Protein AF-A0A969LLG9-F1 (afdb_monomer)

Nearest PDB structures (foldseek):
  8dvn-assembly1_A  TM=6.982E-01  e=2.028E-03  Homo sapiens
  7mqa-assembly1_LT  TM=6.393E-01  e=1.019E-02  Homo sapiens
  7z8b-assembly1_F  TM=6.063E-01  e=2.350E-02  Homo sapiens
  1fwx-assembly2_D  TM=6.656E-01  e=8.940E-02  Paracoccus denitrificans
  8bbf-assembly1_B  TM=4.967E-01  e=1.779E-02  Homo sapiens

Sequence (249 aa):
MHDLALIGGELHTNAVGHNAIARLHDDGRCERVWHPRCIEQDGRPEFGLNYLQLNSIAAGADLAHSYFSASTDQLSARRPGHRNFLVDGRGVIFSGETREVVARGLTRPHSARWHAGKIWVDNSGYGELAVMTDGRCEAIARLPGWTRGLCFVGDLAFVGTSRVIPRFRQYAPGLEVSRSECGLHAVEVCSGKVLASLIWPNGNQIFALDWLSPELTTGFPFTVGRARARAQEKQFFYAFTTPLTENLI

Structure (mmCIF, N/CA/C/O backbone):
data_AF-A0A969LLG9-F1
#
_entry.id   AF-A0A969LLG9-F1
#
loop_
_atom_site.group_PDB
_atom_site.id
_atom_site.type_symbol
_atom_site.label_atom_id
_atom_site.label_alt_id
_atom_site.label_comp_id
_atom_site.label_asym_id
_atom_site.label_entity_id
_atom_site.label_seq_id
_atom_site.pdbx_PDB_ins_code
_atom_site.Cartn_x
_atom_site.Cartn_y
_atom_site.Cartn_z
_atom_site.occupancy
_atom_site.B_iso_or_equiv
_atom_site.auth_seq_id
_atom_site.auth_comp_id
_atom_site.auth_asym_id
_atom_site.auth_atom_id
_atom_site.pdbx_PDB_model_num
ATOM 1 N N . MET A 1 1 ? -2.811 13.569 2.027 1.00 81.62 1 MET A N 1
ATOM 2 C CA . MET A 1 1 ? -3.282 12.471 1.163 1.00 81.62 1 MET A CA 1
ATOM 3 C C . MET A 1 1 ? -2.085 11.633 0.767 1.00 81.62 1 MET A C 1
ATOM 5 O O . MET A 1 1 ? -0.979 12.161 0.718 1.00 81.62 1 MET A O 1
ATOM 9 N N . HIS A 1 2 ? -2.288 10.344 0.573 1.00 85.44 2 HIS A N 1
ATOM 10 C CA . HIS A 1 2 ? -1.247 9.343 0.364 1.00 85.44 2 HIS A CA 1
ATOM 11 C C . HIS A 1 2 ? -1.674 8.254 -0.638 1.00 85.44 2 HIS A C 1
ATOM 13 O O . HIS A 1 2 ? -0.811 7.684 -1.295 1.00 85.44 2 HIS A O 1
ATOM 19 N N . ASP A 1 3 ? -2.979 8.001 -0.779 1.00 94.00 3 ASP A N 1
ATOM 20 C CA . ASP A 1 3 ? -3.581 7.113 -1.780 1.00 94.00 3 ASP A CA 1
ATOM 21 C C . ASP A 1 3 ? -4.978 7.630 -2.170 1.00 94.00 3 ASP A C 1
ATOM 23 O O . ASP A 1 3 ? -5.606 8.390 -1.413 1.00 94.00 3 ASP A O 1
ATOM 27 N N . LEU A 1 4 ? -5.438 7.216 -3.347 1.00 94.81 4 LEU A N 1
ATOM 28 C CA . LEU A 1 4 ? -6.761 7.499 -3.900 1.00 94.81 4 LEU A CA 1
ATOM 29 C C . LEU A 1 4 ? -7.361 6.196 -4.418 1.00 94.81 4 LEU A C 1
ATOM 31 O O . LEU A 1 4 ? -6.649 5.374 -4.984 1.00 94.81 4 LEU A O 1
ATOM 35 N N . ALA A 1 5 ? -8.664 6.015 -4.235 1.00 95.56 5 ALA A N 1
ATOM 36 C CA . ALA A 1 5 ? -9.372 4.869 -4.786 1.00 95.56 5 ALA A CA 1
ATOM 37 C C . ALA A 1 5 ? -10.843 5.202 -5.037 1.00 95.56 5 ALA A C 1
ATOM 39 O O . ALA A 1 5 ? -11.423 6.044 -4.348 1.00 95.56 5 ALA A O 1
ATOM 40 N N . LEU A 1 6 ? -11.447 4.510 -5.999 1.00 95.44 6 LEU A N 1
ATOM 41 C CA . LEU A 1 6 ? -12.895 4.499 -6.170 1.00 95.44 6 LEU A CA 1
ATOM 42 C C . LEU A 1 6 ? -13.489 3.419 -5.262 1.00 95.44 6 LEU A C 1
ATOM 44 O O . LEU A 1 6 ? -13.106 2.257 -5.360 1.00 95.44 6 LEU A O 1
ATOM 48 N N . ILE A 1 7 ? -14.423 3.803 -4.395 1.00 97.31 7 ILE A N 1
ATOM 49 C CA . ILE A 1 7 ? -15.195 2.890 -3.539 1.00 97.31 7 ILE A CA 1
ATOM 50 C C . ILE A 1 7 ? -16.665 3.146 -3.851 1.00 97.31 7 ILE A C 1
ATOM 52 O O . ILE A 1 7 ? -17.119 4.283 -3.730 1.00 97.31 7 ILE A O 1
ATOM 56 N N . GLY A 1 8 ? -17.398 2.127 -4.305 1.00 94.19 8 GLY A N 1
ATOM 57 C CA . GLY A 1 8 ? -18.796 2.297 -4.725 1.00 94.19 8 GLY A CA 1
ATOM 58 C C . GLY A 1 8 ? -18.994 3.316 -5.857 1.00 94.19 8 GLY A C 1
ATOM 59 O O . GLY A 1 8 ? -20.051 3.928 -5.950 1.00 94.19 8 GLY A O 1
ATOM 60 N N . GLY A 1 9 ? -17.971 3.542 -6.691 1.00 93.25 9 GLY A N 1
ATOM 61 C CA . GLY A 1 9 ? -17.994 4.541 -7.768 1.00 93.25 9 GLY A CA 1
ATOM 62 C C . GLY A 1 9 ? -17.671 5.977 -7.335 1.00 93.25 9 GLY A C 1
ATOM 63 O O . GLY A 1 9 ? -17.579 6.851 -8.189 1.00 93.25 9 GLY A O 1
ATOM 64 N N . GLU A 1 10 ? -17.441 6.229 -6.045 1.00 96.06 10 GLU A N 1
ATOM 65 C CA . GLU A 1 10 ? -17.095 7.555 -5.525 1.00 96.06 10 GLU A CA 1
ATOM 66 C C . GLU A 1 10 ? -15.603 7.651 -5.185 1.00 96.06 10 GLU A C 1
ATOM 68 O O . GLU A 1 10 ? -14.992 6.697 -4.685 1.00 96.06 10 GLU A O 1
ATOM 73 N N . LEU A 1 11 ? -15.005 8.821 -5.422 1.00 97.19 11 LEU A N 1
ATOM 74 C CA . LEU A 1 11 ? -13.590 9.062 -5.156 1.00 97.19 11 LEU A CA 1
ATOM 75 C C . LEU A 1 11 ? -13.330 9.229 -3.657 1.00 97.19 11 LEU A C 1
ATOM 77 O O . LEU A 1 11 ? -13.888 10.105 -2.996 1.00 97.19 11 LEU A O 1
ATOM 81 N N . HIS A 1 12 ? -12.423 8.414 -3.133 1.00 97.88 12 HIS A N 1
ATOM 82 C CA . HIS A 1 12 ? -12.008 8.435 -1.739 1.00 97.88 12 HIS A CA 1
ATOM 83 C C . HIS A 1 12 ? -10.498 8.626 -1.612 1.00 97.88 12 HIS A C 1
ATOM 85 O O . HIS A 1 12 ? -9.711 8.211 -2.463 1.00 97.88 12 HIS A O 1
ATOM 91 N N . THR A 1 13 ? -10.083 9.241 -0.507 1.00 96.75 13 THR A N 1
ATOM 92 C CA . THR A 1 13 ? -8.682 9.466 -0.156 1.00 96.75 13 THR A CA 1
ATOM 93 C C . THR A 1 13 ? -8.418 9.151 1.308 1.00 96.75 13 THR A C 1
ATOM 95 O O . THR A 1 13 ? -9.289 9.301 2.163 1.00 96.75 13 THR A O 1
ATOM 98 N N . ASN A 1 14 ? -7.179 8.801 1.637 1.00 95.06 14 ASN A N 1
ATOM 99 C CA . ASN A 1 14 ? -6.725 8.828 3.023 1.00 95.06 14 ASN A CA 1
ATOM 100 C C . ASN A 1 14 ? -6.382 10.270 3.452 1.00 95.06 14 ASN A C 1
ATOM 102 O O . ASN A 1 14 ? -5.343 10.861 3.123 1.00 95.06 14 ASN A O 1
ATOM 106 N N . ALA A 1 15 ? -7.249 10.853 4.273 1.00 94.12 15 ALA A N 1
ATOM 107 C CA . ALA A 1 15 ? -6.993 12.110 4.960 1.00 94.12 15 ALA A CA 1
ATOM 108 C C . ALA A 1 15 ? -6.036 11.858 6.138 1.00 94.12 15 ALA A C 1
ATOM 110 O O . ALA A 1 15 ? -6.429 11.846 7.300 1.00 94.12 15 ALA A O 1
ATOM 111 N N . VAL A 1 16 ? -4.756 11.633 5.820 1.00 90.31 16 VAL A N 1
ATOM 112 C CA . VAL A 1 16 ? -3.701 11.185 6.751 1.00 90.31 16 VAL A CA 1
ATOM 113 C C . VAL A 1 16 ? -3.660 11.989 8.055 1.00 90.31 16 VAL A C 1
ATOM 115 O O . VAL A 1 16 ? -3.660 11.410 9.134 1.00 90.31 16 VAL A O 1
ATOM 118 N N . GLY A 1 17 ? -3.658 13.323 7.962 1.00 91.50 17 GLY A N 1
ATOM 119 C CA . GLY A 1 17 ? -3.618 14.209 9.130 1.00 91.50 17 GLY A CA 1
ATOM 120 C C . GLY A 1 17 ? -4.877 14.170 9.995 1.00 91.50 17 GLY A C 1
ATOM 121 O O . GLY A 1 17 ? -4.831 14.632 11.125 1.00 91.50 17 GLY A O 1
ATOM 122 N N . HIS A 1 18 ? -5.967 13.609 9.471 1.00 94.25 18 HIS A N 1
ATOM 123 C CA . HIS A 1 18 ? -7.250 13.453 10.148 1.00 94.25 18 HIS A CA 1
ATOM 124 C C . HIS A 1 18 ? -7.530 11.994 10.528 1.00 94.25 18 HIS A C 1
ATOM 126 O O . HIS A 1 18 ? -8.650 11.696 10.909 1.00 94.25 18 HIS A O 1
ATOM 132 N N . ASN A 1 19 ? -6.575 11.067 10.371 1.00 97.00 19 ASN A N 1
ATOM 133 C CA . ASN A 1 19 ? -6.760 9.637 10.666 1.00 97.00 19 ASN A CA 1
ATOM 134 C C . ASN A 1 19 ? -8.050 9.033 10.068 1.00 97.00 19 ASN A C 1
ATOM 136 O O . ASN A 1 19 ? -8.670 8.167 10.677 1.00 97.00 19 ASN A O 1
ATOM 140 N N . ALA A 1 20 ? -8.470 9.505 8.894 1.00 97.88 20 ALA A N 1
ATOM 141 C CA . ALA A 1 20 ? -9.766 9.175 8.316 1.00 97.88 20 ALA A CA 1
ATOM 142 C C . ALA A 1 20 ? -9.659 8.894 6.816 1.00 97.88 20 ALA A C 1
ATOM 144 O O . ALA A 1 20 ? -8.740 9.370 6.141 1.00 97.88 20 ALA A O 1
ATOM 145 N N . ILE A 1 21 ? -10.636 8.165 6.290 1.00 98.44 21 ILE A N 1
ATOM 146 C CA . ILE A 1 21 ? -10.932 8.163 4.861 1.00 98.44 21 ILE A CA 1
ATOM 147 C C . ILE A 1 21 ? -11.923 9.284 4.605 1.00 98.44 21 ILE A C 1
ATOM 149 O O . ILE A 1 21 ? -12.906 9.452 5.335 1.00 98.44 21 ILE A O 1
ATOM 153 N N . ALA A 1 22 ? -11.632 10.069 3.579 1.00 97.69 22 ALA A N 1
ATOM 154 C CA . ALA A 1 22 ? -12.487 11.148 3.148 1.00 97.69 22 ALA A CA 1
ATOM 155 C C . ALA A 1 22 ? -12.984 10.906 1.727 1.00 97.69 22 ALA A C 1
ATOM 157 O O . ALA A 1 22 ? -12.222 10.465 0.867 1.00 97.69 22 ALA A O 1
ATOM 158 N N . ARG A 1 23 ? -14.257 11.206 1.498 1.00 97.94 23 ARG A N 1
ATOM 159 C CA . ARG A 1 23 ? -14.866 11.264 0.176 1.00 97.94 23 ARG A CA 1
ATOM 160 C C . ARG A 1 23 ? -14.587 12.628 -0.437 1.00 97.94 23 ARG A C 1
ATOM 162 O O . ARG A 1 23 ? -14.707 13.644 0.248 1.00 97.94 23 ARG A O 1
ATOM 169 N N . LEU A 1 24 ? -14.206 12.636 -1.706 1.00 96.81 24 LEU A N 1
ATOM 170 C CA . LEU A 1 24 ? -14.002 13.840 -2.501 1.00 96.81 24 LEU A CA 1
ATOM 171 C C . LEU A 1 24 ? -15.178 13.984 -3.466 1.00 96.81 24 LEU A C 1
ATOM 173 O O . LEU A 1 24 ? -15.475 13.057 -4.214 1.00 96.81 24 LEU A O 1
ATOM 177 N N . HIS A 1 25 ? -15.840 15.135 -3.431 1.00 95.12 25 HIS A N 1
ATOM 178 C CA . HIS A 1 25 ? -16.942 15.462 -4.333 1.00 95.12 25 HIS A CA 1
ATOM 179 C C . HIS A 1 25 ? -16.444 16.302 -5.512 1.00 95.12 25 HIS A C 1
ATOM 181 O O . HIS A 1 25 ? -15.477 17.057 -5.382 1.00 95.12 25 HIS A O 1
ATOM 187 N N . ASP A 1 26 ? -17.159 16.242 -6.633 1.00 91.75 26 ASP A N 1
ATOM 188 C CA . ASP A 1 26 ? -16.821 16.988 -7.854 1.00 91.75 26 ASP A CA 1
ATOM 189 C C . ASP A 1 26 ? -16.890 18.515 -7.675 1.00 91.75 26 ASP A C 1
ATOM 191 O O . ASP A 1 26 ? -16.258 19.266 -8.413 1.00 91.75 26 ASP A O 1
ATOM 195 N N . ASP A 1 27 ? -17.617 18.987 -6.658 1.00 93.88 27 ASP A N 1
ATOM 196 C CA . ASP A 1 27 ? -17.693 20.400 -6.273 1.00 93.88 27 ASP A CA 1
ATOM 197 C C . ASP A 1 27 ? -16.577 20.841 -5.308 1.00 93.88 27 ASP A C 1
ATOM 199 O O . ASP A 1 27 ? -16.609 21.946 -4.763 1.00 93.88 27 ASP A O 1
ATOM 203 N N . GLY A 1 28 ? -15.579 19.982 -5.087 1.00 89.38 28 GLY A N 1
ATOM 204 C CA . GLY A 1 28 ? -14.423 20.254 -4.238 1.00 89.38 28 GLY A CA 1
ATOM 205 C C . GLY A 1 28 ? -14.677 20.066 -2.742 1.00 89.38 28 GLY A C 1
ATOM 206 O O . GLY A 1 28 ? -13.752 20.262 -1.946 1.00 89.38 28 GLY A O 1
ATOM 207 N N . ARG A 1 29 ? -15.887 19.668 -2.320 1.00 94.44 29 ARG A N 1
ATOM 208 C CA . ARG A 1 29 ? -16.130 19.291 -0.920 1.00 94.44 29 ARG A CA 1
ATOM 209 C C . ARG A 1 29 ? -15.379 18.012 -0.558 1.00 94.44 29 ARG A C 1
ATOM 211 O O . ARG A 1 29 ? -15.168 17.124 -1.382 1.00 94.44 29 ARG A O 1
ATOM 218 N N . CYS A 1 30 ? -15.016 17.917 0.716 1.00 94.81 30 CYS A N 1
ATOM 219 C CA . CYS A 1 30 ? -14.329 16.772 1.294 1.00 94.81 30 CYS A CA 1
ATOM 220 C C . CYS A 1 30 ? -14.988 16.407 2.627 1.00 94.81 30 CYS A C 1
ATOM 222 O O . CYS A 1 30 ? -15.038 17.233 3.542 1.00 94.81 30 CYS A O 1
ATOM 224 N N . GLU A 1 31 ? -15.493 15.182 2.735 1.00 96.44 31 GLU A N 1
ATOM 225 C CA . GLU A 1 31 ? -16.220 14.692 3.908 1.00 96.44 31 GLU A CA 1
ATOM 226 C C . GLU A 1 31 ? -15.498 13.489 4.515 1.00 96.44 31 GLU A C 1
ATOM 228 O O . GLU A 1 31 ? -15.132 12.562 3.799 1.00 96.44 31 GLU A O 1
ATOM 233 N N . ARG A 1 32 ? -15.300 13.470 5.841 1.00 97.38 32 ARG A N 1
ATOM 234 C CA . ARG A 1 32 ? -14.811 12.268 6.537 1.00 97.38 32 ARG A CA 1
ATOM 235 C C . ARG A 1 32 ? -15.938 11.246 6.594 1.00 97.38 32 ARG A C 1
ATOM 237 O O . ARG A 1 32 ? -16.937 11.489 7.258 1.00 97.38 32 ARG A O 1
ATOM 244 N N . VAL A 1 33 ? -15.733 10.104 5.953 1.00 98.06 33 VAL A N 1
ATOM 245 C CA . VAL A 1 33 ? -16.746 9.043 5.839 1.00 98.06 33 VAL A CA 1
ATOM 246 C C . VAL A 1 33 ? -16.384 7.789 6.628 1.00 98.06 33 VAL A C 1
ATOM 248 O O . VAL A 1 33 ? -17.230 6.927 6.840 1.00 98.06 33 VAL A O 1
ATOM 251 N N . TRP A 1 34 ? -15.134 7.676 7.082 1.00 98.44 34 TRP A N 1
ATOM 252 C CA . TRP A 1 34 ? -14.677 6.549 7.889 1.00 98.44 34 TRP A CA 1
ATOM 253 C C . TRP A 1 34 ? -13.450 6.917 8.727 1.00 98.44 34 TRP A C 1
ATOM 255 O O . TRP A 1 34 ? -12.598 7.691 8.285 1.00 98.44 34 TRP A O 1
ATOM 265 N N . HIS A 1 35 ? -13.314 6.310 9.904 1.00 98.38 35 HIS A N 1
ATOM 266 C CA . HIS A 1 35 ? -12.120 6.371 10.752 1.00 98.38 35 HIS A CA 1
ATOM 267 C C . HIS A 1 35 ? -11.946 5.060 11.539 1.00 98.38 35 HIS A C 1
ATOM 269 O O . HIS A 1 35 ? -12.945 4.402 11.831 1.00 98.38 35 HIS A O 1
ATOM 275 N N . PRO A 1 36 ? -10.715 4.662 11.907 1.00 98.12 36 PRO A N 1
ATOM 276 C CA . PRO A 1 36 ? -10.484 3.438 12.672 1.00 98.12 36 PRO A CA 1
ATOM 277 C C . PRO A 1 36 ? -10.939 3.603 14.125 1.00 98.12 36 PRO A C 1
ATOM 279 O O . PRO A 1 36 ? -10.840 4.691 14.690 1.00 98.12 36 PRO A O 1
ATOM 282 N N . ARG A 1 37 ? -11.391 2.529 14.779 1.00 97.88 37 ARG A N 1
ATOM 283 C CA . ARG A 1 37 ? -11.922 2.634 16.151 1.00 97.88 37 ARG A CA 1
ATOM 284 C C . ARG A 1 37 ? -10.869 3.113 17.150 1.00 97.88 37 ARG A C 1
ATOM 286 O O . ARG A 1 37 ? -11.190 3.845 18.075 1.00 97.88 37 ARG A O 1
ATOM 293 N N . CYS A 1 38 ? -9.601 2.759 16.945 1.00 97.44 38 CYS A N 1
ATOM 294 C CA . CYS A 1 38 ? -8.530 3.082 17.888 1.00 97.44 38 CYS A CA 1
ATOM 295 C C . CYS A 1 38 ? -8.252 4.586 18.066 1.00 97.44 38 CYS A C 1
ATOM 297 O O . CYS A 1 38 ? -7.566 4.953 19.018 1.00 97.44 38 CYS A O 1
ATOM 299 N N . ILE A 1 39 ? -8.777 5.460 17.195 1.00 97.12 39 ILE A N 1
ATOM 300 C CA . ILE A 1 39 ? -8.677 6.916 17.387 1.00 97.12 39 ILE A CA 1
ATOM 301 C C . ILE A 1 39 ? -9.784 7.485 18.276 1.00 97.12 39 ILE A C 1
ATOM 303 O O . ILE A 1 39 ? -9.760 8.678 18.556 1.00 97.12 39 ILE A O 1
ATOM 307 N N . GLU A 1 40 ? -10.764 6.683 18.692 1.00 96.62 40 GLU A N 1
ATOM 308 C CA . GLU A 1 40 ? -11.828 7.124 19.591 1.00 96.62 40 GLU A CA 1
ATOM 309 C C . GLU A 1 40 ? -11.311 7.154 21.039 1.00 96.62 40 GLU A C 1
ATOM 311 O O . GLU A 1 40 ? -10.954 6.122 21.606 1.00 96.62 40 GLU A O 1
ATOM 316 N N . GLN A 1 41 ? -11.267 8.345 21.637 1.00 91.88 41 GLN A N 1
ATOM 317 C CA . GLN A 1 41 ? -10.962 8.592 23.049 1.00 91.88 41 GLN A CA 1
ATOM 318 C C . GLN A 1 41 ? -12.225 9.141 23.717 1.00 91.88 41 GLN A C 1
ATOM 320 O O . GLN A 1 41 ? -12.838 10.075 23.201 1.00 91.88 41 GLN A O 1
ATOM 325 N N . ASP A 1 42 ? -12.670 8.530 24.817 1.00 91.81 42 ASP A N 1
ATOM 326 C CA . ASP A 1 42 ? -13.894 8.929 25.536 1.00 91.81 42 ASP A CA 1
ATOM 327 C C . ASP A 1 42 ? -15.134 9.088 24.625 1.00 91.81 42 ASP A C 1
ATOM 329 O O . ASP A 1 42 ? -15.958 9.993 24.777 1.00 91.81 42 ASP A O 1
ATOM 333 N N . GLY A 1 43 ? -15.253 8.210 23.622 1.00 89.50 43 GLY A N 1
ATOM 334 C CA . GLY A 1 43 ? -16.350 8.218 22.650 1.00 89.50 43 GLY A CA 1
ATOM 335 C C . GLY A 1 43 ? -16.248 9.292 21.561 1.00 89.50 43 GLY A C 1
ATOM 336 O O . GLY A 1 43 ? -17.216 9.500 20.828 1.00 89.50 43 GLY A O 1
ATOM 337 N N . ARG A 1 44 ? -15.107 9.982 21.426 1.00 94.12 44 ARG A N 1
ATOM 338 C CA . ARG A 1 44 ? -14.866 10.995 20.386 1.00 94.12 44 ARG A CA 1
ATOM 339 C C . ARG A 1 44 ? -13.619 10.668 19.559 1.00 94.12 44 ARG A C 1
ATOM 341 O O . ARG A 1 44 ? -12.584 10.346 20.131 1.00 94.12 44 ARG A O 1
ATOM 348 N N . PRO A 1 45 ? -13.680 10.758 18.222 1.00 95.88 45 PRO A N 1
ATOM 349 C CA . PRO A 1 45 ? -12.520 10.500 17.376 1.00 95.88 45 PRO A CA 1
ATOM 350 C C . PRO A 1 45 ? -11.494 11.645 17.404 1.00 95.88 45 PRO A C 1
ATOM 352 O O . PRO A 1 45 ? -11.835 12.819 17.244 1.00 95.88 45 PRO A O 1
ATOM 355 N N . GLU A 1 46 ? -10.218 11.284 17.521 1.00 95.94 46 GLU A N 1
ATOM 356 C CA . GLU A 1 46 ? -9.077 12.200 17.512 1.00 95.94 46 GLU A CA 1
ATOM 357 C C . GLU A 1 46 ? -8.602 12.525 16.087 1.00 95.94 46 GLU A C 1
ATOM 359 O O . GLU A 1 46 ? -7.828 11.794 15.461 1.00 95.94 46 GLU A O 1
ATOM 364 N N . PHE A 1 47 ? -9.046 13.670 15.567 1.00 95.81 47 PHE A N 1
ATOM 365 C CA . PHE A 1 47 ? -8.712 14.145 14.216 1.00 95.81 47 PHE A CA 1
ATOM 366 C C . PHE A 1 47 ? -7.639 15.240 14.174 1.00 95.81 47 PHE A C 1
ATOM 368 O O . PHE A 1 47 ? -7.241 15.658 13.089 1.00 95.81 47 PHE A O 1
ATOM 375 N N . GLY A 1 48 ? -7.188 15.736 15.331 1.00 93.19 48 GLY A N 1
ATOM 376 C CA . GLY A 1 48 ? -6.345 16.935 15.405 1.00 93.19 48 GLY A CA 1
ATOM 377 C C . GLY A 1 48 ? -4.892 16.738 14.962 1.00 93.19 48 GLY A C 1
ATOM 378 O O . GLY A 1 48 ? -4.197 17.715 14.691 1.00 93.19 48 GLY A O 1
ATOM 379 N N . LEU A 1 49 ? -4.410 15.494 14.903 1.00 93.44 49 LEU A N 1
ATOM 380 C CA . LEU A 1 49 ? -3.024 15.163 14.575 1.00 93.44 49 LEU A CA 1
ATOM 381 C C . LEU A 1 49 ? -2.946 13.865 13.769 1.00 93.44 49 LEU A C 1
ATOM 383 O O . LEU A 1 49 ? -3.787 12.985 13.899 1.00 93.44 49 LEU A O 1
ATOM 387 N N . ASN A 1 50 ? -1.864 13.699 13.009 1.00 95.75 50 ASN A N 1
ATOM 388 C CA . ASN A 1 50 ? -1.539 12.442 12.339 1.00 95.75 50 ASN A CA 1
ATOM 389 C C . ASN A 1 50 ? -1.049 11.393 13.354 1.00 95.75 50 ASN A C 1
ATOM 391 O O . ASN A 1 50 ? 0.148 11.318 13.630 1.00 95.75 50 ASN A O 1
ATOM 395 N N . TYR A 1 51 ? -1.953 10.613 13.939 1.00 96.75 51 TYR A N 1
ATOM 396 C CA . TYR A 1 51 ? -1.610 9.598 14.936 1.00 96.75 51 TYR A CA 1
ATOM 397 C C . TYR A 1 51 ? -1.192 8.274 14.306 1.00 96.75 51 TYR A C 1
ATOM 399 O O . TYR A 1 51 ? -0.265 7.635 14.801 1.00 96.75 51 TYR A O 1
ATOM 407 N N . LEU A 1 52 ? -1.848 7.878 13.216 1.00 96.88 52 LEU A N 1
ATOM 408 C CA . LEU A 1 52 ? -1.699 6.531 12.658 1.00 96.88 52 LEU A CA 1
ATOM 409 C C . LEU A 1 52 ? -0.925 6.488 11.346 1.00 96.88 52 LEU A C 1
ATOM 411 O O . LEU A 1 52 ? -0.294 5.477 11.040 1.00 96.88 52 LEU A O 1
ATOM 415 N N . GLN A 1 53 ? -0.977 7.576 10.571 1.00 97.12 53 GLN A N 1
ATOM 416 C CA . GLN A 1 53 ? -0.581 7.619 9.167 1.00 97.12 53 GLN A CA 1
ATOM 417 C C . GLN A 1 53 ? -1.279 6.515 8.359 1.00 97.12 53 GLN A C 1
ATOM 419 O O . GLN A 1 53 ? -0.698 5.457 8.110 1.00 97.12 53 GLN A O 1
ATOM 424 N N . LEU A 1 54 ? -2.522 6.779 7.940 1.00 97.75 54 LEU A N 1
ATOM 425 C CA . LEU A 1 54 ? -3.200 5.959 6.932 1.00 97.75 54 LEU A CA 1
ATOM 426 C C . LEU A 1 54 ? -2.420 6.029 5.614 1.00 97.75 54 LEU A C 1
ATOM 428 O O . LEU A 1 54 ? -2.062 7.114 5.152 1.00 97.75 54 LEU A O 1
ATOM 432 N N . ASN A 1 55 ? -2.145 4.870 5.029 1.00 97.19 55 ASN A N 1
ATOM 433 C CA . ASN A 1 55 ? -1.186 4.727 3.940 1.00 97.19 55 ASN A CA 1
ATOM 434 C C . ASN A 1 55 ? -1.852 4.372 2.607 1.00 97.19 55 ASN A C 1
ATOM 436 O O . ASN A 1 55 ? -1.455 4.925 1.583 1.00 97.19 55 ASN A O 1
ATOM 440 N N . SER A 1 56 ? -2.837 3.470 2.590 1.00 97.75 56 SER A N 1
ATOM 441 C CA . SER A 1 56 ? -3.468 3.024 1.337 1.00 97.75 56 SER A CA 1
ATOM 442 C C . SER A 1 56 ? -4.842 2.393 1.519 1.00 97.75 56 SER A C 1
ATOM 444 O O . SER A 1 56 ? -5.237 2.090 2.648 1.00 97.75 56 SER A O 1
ATOM 446 N N . ILE A 1 57 ? -5.554 2.242 0.401 1.00 98.12 57 ILE A N 1
ATOM 447 C CA . ILE A 1 57 ? -6.939 1.775 0.327 1.00 98.12 57 ILE A CA 1
ATOM 448 C C . ILE A 1 57 ? -7.015 0.524 -0.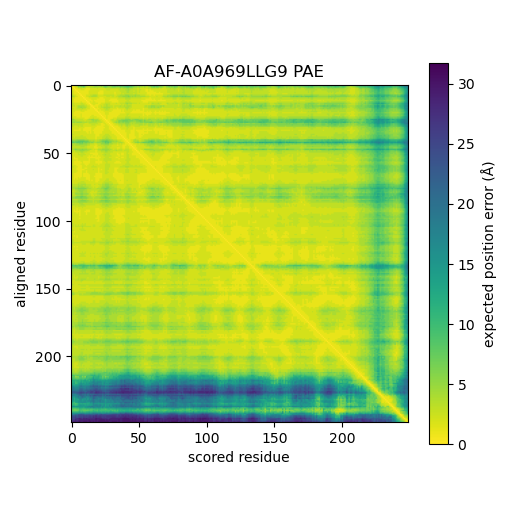557 1.00 98.12 57 ILE A C 1
ATOM 450 O O . ILE A 1 57 ? -6.851 0.611 -1.772 1.00 98.12 57 ILE A O 1
ATOM 454 N N . ALA A 1 58 ? -7.347 -0.620 0.041 1.00 98.06 58 ALA A N 1
ATOM 455 C CA . ALA A 1 58 ? -7.847 -1.781 -0.686 1.00 98.06 58 ALA A CA 1
ATOM 456 C C . ALA A 1 58 ? -9.365 -1.622 -0.843 1.00 98.06 58 ALA A C 1
ATOM 458 O O . ALA A 1 58 ? -10.133 -2.002 0.041 1.00 98.06 58 ALA A O 1
ATOM 459 N N . ALA A 1 59 ? -9.776 -0.982 -1.938 1.00 97.75 59 ALA A N 1
ATOM 460 C CA . ALA A 1 59 ? -11.176 -0.672 -2.201 1.00 97.75 59 ALA A CA 1
ATOM 461 C C . ALA A 1 59 ? -11.995 -1.938 -2.489 1.00 97.75 59 ALA A C 1
ATOM 463 O O . ALA A 1 59 ? -11.642 -2.729 -3.364 1.00 97.75 59 ALA A O 1
ATOM 464 N N . GLY A 1 60 ? -13.091 -2.098 -1.750 1.00 96.88 60 GLY A N 1
ATOM 465 C CA . GLY A 1 60 ? -14.143 -3.075 -2.015 1.00 96.88 60 GLY A CA 1
ATOM 466 C C . GLY A 1 60 ? -15.348 -2.445 -2.714 1.00 96.88 60 GLY A C 1
ATOM 467 O O . GLY A 1 60 ? -15.281 -1.332 -3.239 1.00 96.88 60 GLY A O 1
ATOM 468 N N . ALA A 1 61 ? -16.479 -3.155 -2.695 1.00 96.62 61 ALA A N 1
ATOM 469 C CA . ALA A 1 61 ? -17.732 -2.669 -3.279 1.00 96.62 61 ALA A CA 1
ATOM 470 C C . ALA A 1 61 ? -18.263 -1.400 -2.582 1.00 96.62 61 ALA A C 1
ATOM 472 O O . ALA A 1 61 ? -18.851 -0.535 -3.225 1.00 96.62 61 ALA A O 1
ATOM 473 N N . ASP A 1 62 ? -18.015 -1.278 -1.280 1.00 98.00 62 ASP A N 1
ATOM 474 C CA . ASP A 1 62 ? -18.374 -0.143 -0.435 1.00 98.00 62 ASP A CA 1
ATOM 475 C C . ASP A 1 62 ? -17.324 0.038 0.682 1.00 98.00 62 ASP A C 1
ATOM 477 O O . ASP A 1 62 ? -16.310 -0.669 0.729 1.00 98.00 62 ASP A O 1
ATOM 481 N N . LEU A 1 63 ? -17.539 1.002 1.583 1.00 97.81 63 LEU A N 1
ATOM 482 C CA . LEU A 1 63 ? -16.625 1.251 2.702 1.00 97.81 63 LEU A CA 1
ATOM 483 C C . LEU A 1 63 ? -16.536 0.074 3.678 1.00 97.81 63 LEU A C 1
ATOM 485 O O . LEU A 1 63 ? -15.454 -0.149 4.209 1.00 97.81 63 LEU A O 1
ATOM 489 N N . ALA A 1 64 ? -17.619 -0.671 3.916 1.00 98.12 64 ALA A N 1
ATOM 490 C CA . ALA A 1 64 ? -17.622 -1.792 4.856 1.00 98.12 64 ALA A CA 1
ATOM 491 C C . ALA A 1 64 ? -16.769 -2.960 4.333 1.00 98.12 64 ALA A C 1
ATOM 493 O O . ALA A 1 64 ? -16.007 -3.565 5.083 1.00 98.12 64 ALA A O 1
ATOM 494 N N . HIS A 1 65 ? -16.813 -3.198 3.024 1.00 97.75 65 HIS A N 1
ATOM 495 C CA . HIS A 1 65 ? -16.022 -4.221 2.336 1.00 97.75 65 HIS A CA 1
ATOM 496 C C . HIS A 1 65 ? -14.637 -3.728 1.883 1.00 97.75 65 HIS A C 1
ATOM 498 O O . HIS A 1 65 ? -13.934 -4.435 1.162 1.00 97.75 65 HIS A O 1
ATOM 504 N N . SER A 1 66 ? -14.243 -2.513 2.269 1.00 98.50 66 SER A N 1
ATOM 505 C CA . SER A 1 66 ? -12.913 -1.960 2.005 1.00 98.50 66 SER A CA 1
ATOM 506 C C . SER A 1 66 ? -11.966 -2.193 3.178 1.00 98.50 66 SER A C 1
ATOM 508 O O . SER A 1 66 ? -12.386 -2.420 4.312 1.00 98.50 66 SER A O 1
ATOM 510 N N . TYR A 1 67 ? -10.664 -2.093 2.916 1.00 98.62 67 TYR A N 1
ATOM 511 C CA . TYR A 1 67 ? -9.630 -2.233 3.938 1.00 98.62 67 TYR A CA 1
ATOM 512 C C . TYR A 1 67 ? -8.580 -1.141 3.812 1.00 98.62 67 TYR A C 1
ATOM 514 O O . TYR A 1 67 ? -8.269 -0.662 2.719 1.00 98.62 67 TYR A O 1
ATOM 522 N N . PHE A 1 68 ? -8.007 -0.753 4.946 1.00 98.62 68 PHE A N 1
ATOM 523 C CA . PHE A 1 68 ? -7.150 0.427 5.023 1.00 98.62 68 PHE A CA 1
ATOM 524 C C . PHE A 1 68 ? -5.858 0.101 5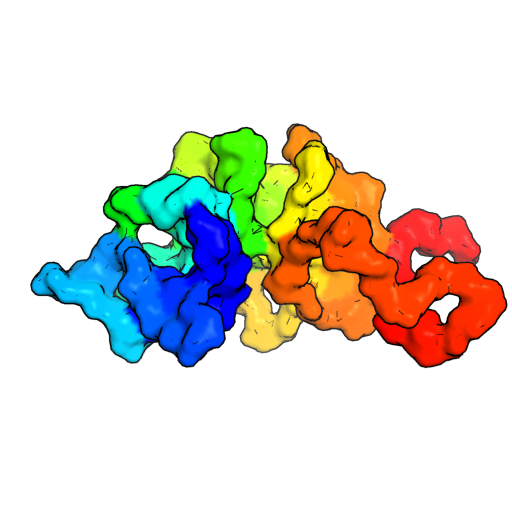.750 1.00 98.62 68 PHE A C 1
ATOM 526 O O . PHE A 1 68 ? -5.882 -0.368 6.886 1.00 98.62 68 PHE A O 1
ATOM 533 N N . SER A 1 69 ? -4.717 0.367 5.119 1.00 98.62 69 SER A N 1
ATOM 534 C CA . SER A 1 69 ? -3.429 0.170 5.782 1.00 98.62 69 SER A CA 1
ATOM 535 C C . SER A 1 69 ? -3.000 1.413 6.559 1.00 98.62 69 SER A C 1
ATOM 537 O O . SER A 1 69 ? -3.289 2.548 6.165 1.00 98.62 69 SER A O 1
ATOM 539 N N . ALA A 1 70 ? -2.263 1.213 7.650 1.00 98.44 70 ALA A N 1
ATOM 540 C CA . ALA A 1 70 ? -1.713 2.300 8.453 1.00 98.44 70 ALA A CA 1
ATOM 541 C C . ALA A 1 70 ? -0.341 1.957 9.029 1.00 98.44 70 ALA A C 1
ATOM 543 O O . ALA A 1 70 ? 0.057 0.793 9.088 1.00 98.44 70 ALA A O 1
ATOM 544 N N . SER A 1 71 ? 0.390 2.975 9.484 1.00 97.81 71 SER A N 1
ATOM 545 C CA . SER A 1 71 ? 1.710 2.777 10.096 1.00 97.81 71 SER A CA 1
ATOM 546 C C . SER A 1 71 ? 1.641 2.281 11.545 1.00 97.81 71 SER A C 1
ATOM 548 O O . SER A 1 71 ? 2.660 1.835 12.065 1.00 97.81 71 SER A O 1
ATOM 550 N N . THR A 1 72 ? 0.481 2.380 12.200 1.00 97.81 72 THR A N 1
ATOM 551 C CA . THR A 1 72 ? 0.207 1.836 13.539 1.00 97.81 72 THR A CA 1
ATOM 552 C C . THR A 1 72 ? -1.295 1.841 13.833 1.00 97.81 72 THR A C 1
ATOM 554 O O . THR A 1 72 ? -2.051 2.534 13.153 1.00 97.81 72 THR A O 1
ATOM 557 N N . ASP A 1 73 ? -1.714 1.099 14.857 1.00 97.00 73 ASP A N 1
ATOM 558 C CA . ASP A 1 73 ? -3.032 1.145 15.496 1.00 97.00 73 ASP A CA 1
ATOM 559 C C . ASP A 1 73 ? -3.019 1.824 16.878 1.00 97.00 73 ASP A C 1
ATOM 561 O O . ASP A 1 73 ? -4.040 1.834 17.558 1.00 97.00 73 ASP A O 1
ATOM 565 N N . GLN A 1 74 ? -1.892 2.407 17.301 1.00 95.62 74 GLN A N 1
ATOM 566 C CA . GLN A 1 74 ? -1.725 2.972 18.643 1.00 95.62 74 GLN A CA 1
ATOM 567 C C . GLN A 1 74 ? -1.461 4.476 18.614 1.00 95.62 74 GLN A C 1
ATOM 569 O O . GLN A 1 74 ? -0.490 4.951 18.017 1.00 95.62 74 GLN A O 1
ATOM 574 N N . LEU A 1 75 ? -2.275 5.227 19.357 1.00 95.25 75 LEU A N 1
ATOM 575 C CA . LEU A 1 75 ? -2.035 6.644 19.612 1.00 95.25 75 LEU A CA 1
ATOM 576 C C . LEU A 1 75 ? -0.847 6.791 20.561 1.00 95.25 75 LEU A C 1
ATOM 578 O O . LEU A 1 75 ? -0.747 6.116 21.582 1.00 95.25 75 LEU A O 1
ATOM 582 N N . SER A 1 76 ? 0.071 7.699 20.236 1.00 94.00 76 SER A N 1
ATOM 583 C CA . SER A 1 76 ? 1.167 8.036 21.140 1.00 94.00 76 SER A CA 1
ATOM 584 C C . SER A 1 76 ? 1.702 9.443 20.888 1.00 94.00 76 SER A C 1
ATOM 586 O O . SER A 1 76 ? 1.453 10.054 19.846 1.00 94.00 76 SER A O 1
ATOM 588 N N . ALA A 1 77 ? 2.480 9.960 21.842 1.00 92.62 77 ALA A N 1
ATOM 589 C CA . ALA A 1 77 ? 3.151 11.250 21.699 1.00 92.62 77 ALA A CA 1
ATOM 590 C C . ALA A 1 77 ? 4.164 11.257 20.536 1.00 92.62 77 ALA A C 1
ATOM 592 O O . ALA A 1 77 ? 4.311 12.264 19.840 1.00 92.62 77 ALA A O 1
ATOM 593 N N . ARG A 1 78 ? 4.843 10.126 20.297 1.00 94.31 78 ARG A N 1
ATOM 594 C CA . ARG A 1 78 ? 5.738 9.939 19.148 1.00 94.31 78 ARG A CA 1
ATOM 595 C C . ARG A 1 78 ? 4.901 9.467 17.968 1.00 94.31 78 ARG A C 1
ATOM 597 O O . ARG A 1 78 ? 4.613 8.288 17.838 1.00 94.31 78 ARG A O 1
ATOM 604 N N . ARG A 1 79 ? 4.506 10.402 17.117 1.00 94.50 79 ARG A N 1
ATOM 605 C CA . ARG A 1 79 ? 3.651 10.144 15.954 1.00 94.50 79 ARG A CA 1
ATOM 606 C C . ARG A 1 79 ? 4.463 9.798 14.700 1.00 94.50 79 ARG A C 1
ATOM 608 O O . ARG A 1 79 ? 5.651 10.138 14.646 1.00 94.50 79 ARG A O 1
ATOM 615 N N . PRO A 1 80 ? 3.846 9.189 13.673 1.00 92.50 80 PRO A N 1
ATOM 616 C CA . PRO A 1 80 ? 4.435 9.111 12.342 1.00 92.50 80 PRO A CA 1
ATOM 617 C C . PRO A 1 80 ? 5.018 10.459 11.888 1.00 92.50 80 PRO A C 1
ATOM 619 O O . PRO A 1 80 ? 4.397 11.510 12.038 1.00 92.50 80 PRO A O 1
ATOM 622 N N . GLY A 1 81 ? 6.249 10.426 11.374 1.00 88.00 81 GLY A N 1
ATOM 623 C CA . GLY A 1 81 ? 7.038 11.620 11.037 1.00 88.00 81 GLY A CA 1
ATOM 624 C C . GLY A 1 81 ? 8.005 12.075 12.138 1.00 88.00 81 GLY A C 1
ATOM 625 O O . GLY A 1 81 ? 8.989 12.747 11.839 1.00 88.00 81 GLY A O 1
ATOM 626 N N . HIS A 1 82 ? 7.815 11.654 13.393 1.00 91.94 82 HIS A N 1
ATOM 627 C CA . HIS A 1 82 ? 8.805 11.875 14.447 1.00 91.94 82 HIS A CA 1
ATOM 628 C C . HIS A 1 82 ? 10.053 11.003 14.216 1.00 91.94 82 HIS A C 1
ATOM 630 O O . HIS A 1 82 ? 9.939 9.821 13.888 1.00 91.94 82 HIS A O 1
ATOM 636 N N . ARG A 1 83 ? 11.257 11.551 14.449 1.00 86.94 83 ARG A N 1
ATOM 637 C CA . ARG A 1 83 ? 12.542 10.849 14.222 1.00 86.94 83 ARG A CA 1
ATOM 638 C C . ARG A 1 83 ? 12.641 9.506 14.956 1.00 86.94 83 ARG A C 1
ATOM 640 O O . ARG A 1 83 ? 13.178 8.552 14.413 1.00 86.94 83 ARG A O 1
ATOM 647 N N . ASN A 1 84 ? 12.101 9.448 16.173 1.00 89.62 84 ASN A N 1
ATOM 648 C CA . ASN A 1 84 ? 12.130 8.263 17.044 1.00 89.62 84 ASN A CA 1
ATOM 649 C C . ASN A 1 84 ? 10.830 7.439 16.997 1.00 89.62 84 ASN A C 1
ATOM 651 O O . ASN A 1 84 ? 10.529 6.718 17.949 1.00 89.62 84 ASN A O 1
ATOM 655 N N . PHE A 1 85 ? 10.004 7.609 15.963 1.00 92.88 85 PHE A N 1
ATOM 656 C CA . PHE A 1 85 ? 8.862 6.727 15.752 1.00 92.88 85 PHE A CA 1
ATOM 657 C C . PHE A 1 85 ? 9.365 5.373 15.251 1.00 92.88 85 PHE A C 1
ATOM 659 O O . PHE A 1 85 ? 9.947 5.289 14.170 1.00 92.88 85 PHE A O 1
ATOM 666 N N . LEU A 1 86 ? 9.157 4.325 16.047 1.00 93.19 86 LEU A N 1
ATOM 667 C CA . LEU A 1 86 ? 9.454 2.958 15.633 1.00 93.19 86 LEU A CA 1
ATOM 668 C C . LEU A 1 86 ? 8.457 2.556 14.546 1.00 93.19 86 LEU A C 1
ATOM 670 O O . LEU A 1 86 ? 7.256 2.738 14.732 1.00 93.19 86 LEU A O 1
ATOM 674 N N . VAL A 1 87 ? 8.948 2.033 13.425 1.00 94.94 87 VAL A N 1
ATOM 675 C CA . VAL A 1 87 ? 8.088 1.590 12.315 1.00 94.94 87 VAL A CA 1
ATOM 676 C C . VAL A 1 87 ? 8.016 0.081 12.172 1.00 94.94 87 VAL A C 1
ATOM 678 O O . VAL A 1 87 ? 7.076 -0.411 11.557 1.00 94.94 87 VAL A O 1
ATOM 681 N N . ASP A 1 88 ? 9.007 -0.629 12.705 1.00 97.25 88 ASP A N 1
ATOM 682 C CA . ASP A 1 88 ? 9.216 -2.026 12.366 1.00 97.25 88 ASP A CA 1
ATOM 683 C C . ASP A 1 88 ? 8.142 -2.920 12.990 1.00 97.25 88 ASP A C 1
ATOM 685 O O . ASP A 1 88 ? 7.908 -2.856 14.198 1.00 97.25 88 ASP A O 1
ATOM 689 N N . GLY A 1 89 ? 7.431 -3.675 12.153 1.00 96.69 89 GLY A N 1
ATOM 690 C CA . GLY A 1 89 ? 6.326 -4.554 12.536 1.00 96.69 89 GLY A CA 1
ATOM 691 C C . GLY A 1 89 ? 5.087 -3.851 13.108 1.00 96.69 89 GLY A C 1
ATOM 692 O O . GLY A 1 89 ? 4.165 -4.524 13.568 1.00 96.69 89 GLY A O 1
ATOM 693 N N . ARG A 1 90 ? 5.036 -2.510 13.122 1.00 96.88 90 ARG A N 1
ATOM 694 C CA . ARG A 1 90 ? 3.932 -1.758 13.755 1.00 96.88 90 ARG A CA 1
ATOM 695 C C . ARG A 1 90 ? 2.743 -1.513 12.839 1.00 96.88 90 ARG A C 1
ATOM 697 O O . ARG A 1 90 ? 1.669 -1.182 13.327 1.00 96.88 90 ARG A O 1
ATOM 704 N N . GLY A 1 91 ? 2.945 -1.620 11.534 1.00 98.00 91 GLY A N 1
ATOM 705 C CA . GLY A 1 91 ? 1.927 -1.395 10.523 1.00 98.00 91 GLY A CA 1
ATOM 706 C C . GLY A 1 91 ? 0.806 -2.424 10.587 1.00 98.00 91 GLY A C 1
ATOM 707 O O . GLY A 1 91 ? 1.006 -3.580 10.971 1.00 98.00 91 GLY A O 1
ATOM 708 N N . VAL A 1 92 ? -0.381 -1.976 10.188 1.00 98.50 92 VAL A N 1
ATOM 709 C CA . VAL A 1 9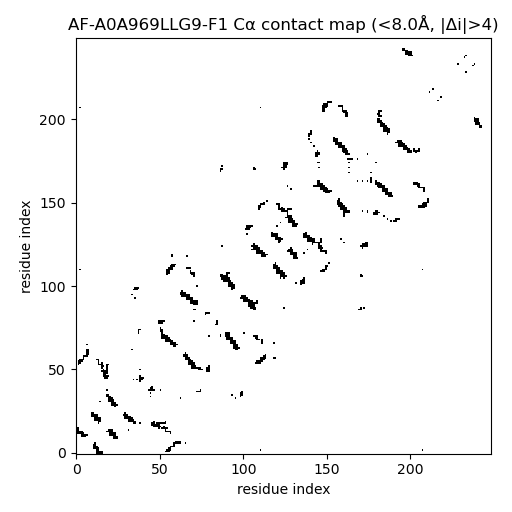2 ? -1.632 -2.723 10.331 1.00 98.50 92 VAL A CA 1
ATOM 710 C C . VAL A 1 92 ? -2.510 -2.610 9.089 1.00 98.50 92 VAL A C 1
ATOM 712 O O . VAL A 1 92 ? -2.341 -1.682 8.292 1.00 98.50 92 VAL A O 1
ATOM 715 N N . ILE A 1 93 ? -3.475 -3.523 8.974 1.00 98.75 93 ILE A N 1
ATOM 716 C CA . ILE A 1 93 ? -4.646 -3.417 8.095 1.00 98.75 93 ILE A CA 1
ATOM 717 C C . ILE A 1 93 ? -5.897 -3.312 8.970 1.00 98.75 93 ILE A C 1
ATOM 719 O O . ILE A 1 93 ? -6.105 -4.148 9.850 1.00 98.75 93 ILE A O 1
ATOM 723 N N . PHE A 1 94 ? -6.731 -2.308 8.717 1.00 98.75 94 PHE A N 1
ATOM 724 C CA . PHE A 1 94 ? -8.049 -2.139 9.321 1.00 98.75 94 PHE A CA 1
ATOM 725 C C . PHE A 1 94 ? -9.146 -2.687 8.408 1.00 98.75 94 PHE A C 1
ATOM 727 O O . PHE A 1 94 ? -9.081 -2.504 7.191 1.00 98.75 94 PHE A O 1
ATOM 734 N N . SER A 1 95 ? -10.169 -3.300 9.004 1.00 98.50 95 SER A N 1
ATOM 735 C CA . SER A 1 95 ? -11.439 -3.597 8.335 1.00 98.50 95 SER A CA 1
ATOM 736 C C . SER A 1 95 ? -12.297 -2.340 8.251 1.00 98.50 95 SER A C 1
ATOM 738 O O . SER A 1 95 ? -12.447 -1.610 9.235 1.00 98.50 95 SER A O 1
ATOM 740 N N . GLY A 1 96 ? -12.876 -2.100 7.079 1.00 98.50 96 GLY A N 1
ATOM 741 C CA . GLY A 1 96 ? -13.822 -1.020 6.870 1.00 98.50 96 GLY A CA 1
ATOM 742 C C . GLY A 1 96 ? -15.117 -1.194 7.660 1.00 98.50 96 GLY A C 1
ATOM 743 O O . GLY A 1 96 ? -15.595 -0.230 8.255 1.00 98.50 96 GLY A O 1
ATOM 744 N N . GLU A 1 97 ? -15.625 -2.422 7.757 1.00 98.44 97 GLU A N 1
ATOM 745 C CA . GLU A 1 97 ? -16.850 -2.766 8.484 1.00 98.44 97 GLU A CA 1
ATOM 746 C C . GLU A 1 97 ? -16.700 -2.579 9.998 1.00 98.44 97 GLU A C 1
ATOM 748 O O . GLU A 1 97 ? -17.440 -1.822 10.628 1.00 98.44 97 GLU A O 1
ATOM 753 N N . THR A 1 98 ? -15.728 -3.259 10.609 1.00 98.44 98 THR A N 1
ATOM 754 C CA . THR A 1 98 ? -15.623 -3.306 12.078 1.00 98.44 98 THR A CA 1
ATOM 755 C C . THR A 1 98 ? -14.842 -2.130 12.653 1.00 98.44 98 THR A C 1
ATOM 757 O O . THR A 1 98 ? -14.973 -1.827 13.847 1.00 98.44 98 THR A O 1
ATOM 760 N N . ARG A 1 99 ? -14.049 -1.457 11.803 1.00 98.56 99 ARG A N 1
ATOM 761 C CA . ARG A 1 99 ? -13.070 -0.412 12.150 1.00 98.56 99 ARG A CA 1
ATOM 762 C C . ARG A 1 99 ? -11.916 -0.917 13.023 1.00 98.56 99 ARG A C 1
ATOM 764 O O . ARG A 1 99 ? -11.135 -0.115 13.536 1.00 98.56 99 ARG A O 1
ATOM 771 N N . GLU A 1 100 ? -11.809 -2.237 13.171 1.00 98.44 100 GLU A N 1
ATOM 772 C CA . GLU A 1 100 ? -10.787 -2.939 13.946 1.00 98.44 100 GLU A CA 1
ATOM 773 C C . GLU A 1 100 ? -9.627 -3.397 13.065 1.00 98.44 100 GLU A C 1
ATOM 775 O O . GLU A 1 100 ? -9.738 -3.512 11.841 1.00 98.44 100 GLU A O 1
ATOM 780 N N . VAL A 1 101 ? -8.500 -3.696 13.704 1.00 98.38 101 VAL A N 1
ATOM 781 C CA . VAL A 1 101 ? -7.335 -4.275 13.032 1.00 98.38 101 VAL A CA 1
ATOM 782 C C . VAL A 1 101 ? -7.578 -5.746 12.707 1.00 98.38 101 VAL A C 1
ATOM 784 O O . VAL A 1 101 ? -7.871 -6.536 13.602 1.00 98.38 101 VAL A O 1
ATOM 787 N N . VAL A 1 102 ? -7.356 -6.118 11.447 1.00 98.00 102 VAL A N 1
ATOM 788 C CA . VAL A 1 102 ? -7.452 -7.502 10.952 1.00 98.00 102 VAL A CA 1
ATOM 789 C C . VAL A 1 102 ? -6.097 -8.130 10.624 1.00 98.00 102 VAL A C 1
ATOM 791 O O . VAL A 1 102 ? -6.004 -9.349 10.575 1.00 98.00 102 VAL A O 1
ATOM 794 N N . ALA A 1 103 ? -5.040 -7.327 10.455 1.00 98.06 103 ALA A N 1
ATOM 795 C CA . ALA A 1 103 ? -3.668 -7.819 10.315 1.00 98.06 103 ALA A CA 1
ATOM 796 C C . ALA A 1 103 ? -2.648 -6.852 10.930 1.00 98.06 103 ALA A C 1
ATOM 798 O O . ALA A 1 103 ? -2.848 -5.636 10.922 1.00 98.06 103 ALA A O 1
ATOM 799 N N . ARG A 1 104 ? -1.545 -7.398 11.455 1.00 97.06 104 ARG A N 1
ATOM 800 C CA . ARG A 1 104 ? -0.419 -6.669 12.074 1.00 97.06 104 ARG A CA 1
ATOM 801 C C . ARG A 1 104 ? 0.916 -7.211 11.567 1.00 97.06 104 ARG A C 1
ATOM 803 O O . ARG A 1 104 ? 0.949 -8.232 10.887 1.00 97.06 104 ARG A O 1
ATOM 810 N N . GLY A 1 105 ? 2.013 -6.561 11.950 1.00 96.06 105 GLY A N 1
ATOM 811 C CA . GLY A 1 105 ? 3.368 -7.030 11.646 1.00 96.06 105 GLY A CA 1
ATOM 812 C C . GLY A 1 105 ? 3.948 -6.454 10.358 1.00 96.06 105 GLY A C 1
ATOM 813 O O . GLY A 1 105 ? 5.033 -6.853 9.951 1.00 96.06 105 GLY A O 1
ATOM 814 N N . LEU A 1 106 ? 3.257 -5.506 9.724 1.00 98.12 106 LEU A N 1
ATOM 815 C CA . LEU A 1 106 ? 3.755 -4.826 8.533 1.00 98.12 106 LEU A CA 1
ATOM 816 C C . LEU A 1 106 ? 4.719 -3.698 8.920 1.00 98.12 106 LEU A C 1
ATOM 818 O O . LEU A 1 106 ? 4.614 -3.105 9.991 1.00 98.12 106 LEU A O 1
ATOM 822 N N . THR A 1 107 ? 5.600 -3.312 8.008 1.00 98.06 107 THR A N 1
ATOM 823 C CA . THR A 1 107 ? 6.461 -2.137 8.138 1.00 98.06 107 THR A CA 1
ATOM 824 C C . THR A 1 107 ? 6.183 -1.205 6.975 1.00 98.06 107 THR A C 1
ATOM 826 O O . THR A 1 107 ? 6.508 -1.491 5.825 1.00 98.06 107 THR A O 1
ATOM 829 N N . ARG A 1 108 ? 5.599 -0.044 7.295 1.00 97.06 108 ARG A N 1
ATOM 830 C CA . ARG A 1 108 ? 5.248 1.003 6.320 1.00 97.06 108 ARG A CA 1
ATOM 831 C C . ARG A 1 108 ? 4.378 0.451 5.173 1.00 97.06 108 ARG A C 1
ATOM 833 O O . ARG A 1 108 ? 4.772 0.585 4.020 1.00 97.06 108 ARG A O 1
ATOM 840 N N . PRO A 1 109 ? 3.214 -0.154 5.483 1.00 98.00 109 PRO A N 1
ATOM 841 C CA . PRO A 1 109 ? 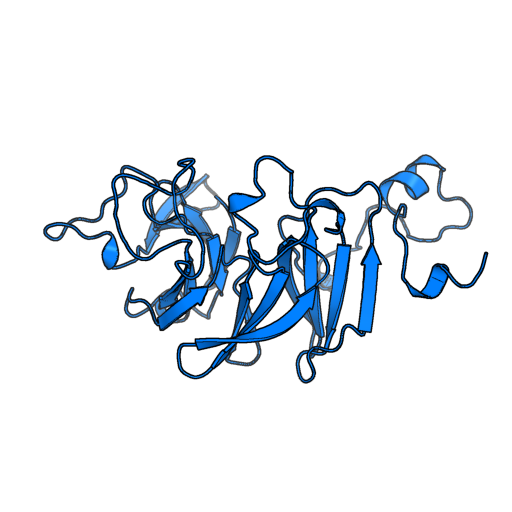2.401 -0.836 4.484 1.00 98.00 109 PRO A CA 1
ATOM 842 C C . PRO A 1 109 ? 1.754 0.150 3.516 1.00 98.00 109 PRO A C 1
ATOM 844 O O . PRO A 1 109 ? 0.938 0.967 3.948 1.00 98.00 109 PRO A O 1
ATOM 847 N N . HIS A 1 110 ? 2.075 0.063 2.232 1.00 97.81 110 HIS A N 1
ATOM 848 C CA . HIS A 1 110 ? 1.501 0.899 1.177 1.00 97.81 110 HIS A CA 1
ATOM 849 C C . HIS A 1 110 ? 0.732 0.066 0.152 1.00 97.81 110 HIS A C 1
ATOM 851 O O . HIS A 1 110 ? 0.732 -1.159 0.204 1.00 97.81 110 HIS A O 1
ATOM 857 N N . SER A 1 111 ? 0.082 0.768 -0.777 1.00 97.69 111 SER A N 1
ATOM 858 C CA . SER A 1 111 ? -0.539 0.196 -1.973 1.00 97.69 111 SER A CA 1
ATOM 859 C C . SER A 1 111 ? -1.424 -1.025 -1.699 1.00 97.69 111 SER A C 1
ATOM 861 O O . SER A 1 111 ? -1.416 -1.976 -2.468 1.00 97.69 111 SER A O 1
ATOM 863 N N . ALA A 1 112 ? -2.173 -1.037 -0.595 1.00 98.19 112 ALA A N 1
ATOM 864 C CA . ALA A 1 112 ? -3.113 -2.107 -0.317 1.00 98.19 112 ALA A CA 1
ATOM 865 C C . ALA A 1 112 ? -4.133 -2.197 -1.462 1.00 98.19 112 ALA A C 1
ATOM 867 O O . ALA A 1 112 ? -4.656 -1.172 -1.898 1.00 98.19 112 ALA A O 1
ATOM 868 N N . ARG A 1 113 ? -4.408 -3.399 -1.967 1.00 97.94 113 ARG A N 1
ATOM 869 C CA . ARG A 1 113 ? -5.355 -3.645 -3.063 1.00 97.94 113 ARG A CA 1
ATOM 870 C C . ARG A 1 113 ? -6.193 -4.880 -2.768 1.00 97.94 113 ARG A C 1
ATOM 872 O O . ARG A 1 113 ? -5.698 -5.851 -2.202 1.00 97.94 113 ARG A O 1
ATOM 879 N N . TRP A 1 114 ? -7.457 -4.843 -3.173 1.00 96.19 114 TRP A N 1
ATOM 880 C CA . TRP A 1 114 ? -8.306 -6.027 -3.201 1.00 96.19 114 TRP A CA 1
ATOM 881 C C . TRP A 1 114 ? -8.162 -6.702 -4.563 1.00 96.19 114 TRP A C 1
ATOM 883 O O . TRP A 1 114 ? -8.392 -6.071 -5.594 1.00 96.19 114 TRP A O 1
ATOM 893 N N . HIS A 1 115 ? -7.767 -7.970 -4.583 1.00 96.06 115 HIS A N 1
ATOM 894 C CA . HIS A 1 115 ? -7.618 -8.725 -5.824 1.00 96.06 115 HIS A CA 1
ATOM 895 C C . HIS A 1 115 ? -7.848 -10.218 -5.583 1.00 96.06 115 HIS A C 1
ATOM 897 O O . HIS A 1 115 ? -7.331 -10.784 -4.619 1.00 96.06 115 HIS A O 1
ATOM 903 N N . ALA A 1 116 ? -8.642 -10.849 -6.456 1.00 94.69 116 ALA A N 1
ATOM 904 C CA . ALA A 1 116 ? -8.990 -12.272 -6.392 1.00 94.69 116 ALA A CA 1
ATOM 905 C C . ALA A 1 116 ? -9.485 -12.737 -5.001 1.00 94.69 116 ALA A C 1
ATOM 907 O O . ALA A 1 116 ? -9.099 -13.792 -4.503 1.00 94.69 116 ALA A O 1
ATOM 908 N N . GLY A 1 117 ? -10.322 -11.918 -4.349 1.00 94.50 117 GLY A N 1
ATOM 909 C CA . GLY A 1 117 ? -10.895 -12.222 -3.030 1.00 94.50 117 GLY A CA 1
ATOM 910 C C . GLY A 1 117 ? -9.911 -12.116 -1.860 1.00 94.50 117 GLY A C 1
ATOM 911 O O . GLY A 1 117 ? -10.234 -12.549 -0.757 1.00 94.50 117 GLY A O 1
ATOM 912 N N . LYS A 1 118 ? -8.715 -11.563 -2.087 1.00 96.38 118 LYS A N 1
ATOM 913 C CA . LYS A 1 118 ? -7.678 -11.385 -1.069 1.00 96.38 118 LYS A CA 1
ATOM 914 C C . LYS A 1 118 ? -7.224 -9.932 -0.988 1.00 96.38 118 LYS A C 1
ATOM 916 O O . LYS A 1 118 ? -7.326 -9.171 -1.952 1.00 96.38 118 LYS A O 1
ATOM 921 N N . ILE A 1 119 ? -6.670 -9.572 0.166 1.00 98.00 119 ILE A N 1
ATOM 922 C CA . ILE A 1 119 ? -6.003 -8.286 0.371 1.00 98.00 119 ILE A CA 1
ATOM 923 C C . ILE A 1 119 ? -4.524 -8.466 0.073 1.00 98.00 119 ILE A C 1
ATOM 925 O O . ILE A 1 119 ? -3.858 -9.295 0.687 1.00 98.00 119 ILE A O 1
ATOM 929 N N . TRP A 1 120 ? -4.015 -7.652 -0.833 1.00 98.44 120 TRP A N 1
ATOM 930 C CA . TRP A 1 120 ? -2.604 -7.541 -1.163 1.00 98.44 120 TRP A CA 1
ATOM 931 C C . TRP A 1 120 ? -2.066 -6.223 -0.633 1.00 98.44 120 TRP A C 1
ATOM 933 O O . TRP A 1 120 ? -2.820 -5.257 -0.519 1.00 98.44 120 TRP A O 1
ATOM 943 N N . VAL A 1 121 ? -0.785 -6.172 -0.286 1.00 98.69 121 VAL A N 1
ATOM 944 C CA . VAL A 1 121 ? -0.159 -4.975 0.280 1.00 98.69 121 VAL A CA 1
ATOM 945 C C . VAL A 1 121 ? 1.339 -4.954 0.001 1.00 98.69 121 VAL A C 1
ATOM 947 O O . VAL A 1 121 ? 2.013 -5.981 0.079 1.00 98.69 121 VAL A O 1
ATOM 950 N N . ASP A 1 122 ? 1.872 -3.765 -0.258 1.00 98.75 122 ASP A N 1
ATOM 951 C CA . ASP A 1 122 ? 3.311 -3.533 -0.279 1.00 98.75 122 ASP A CA 1
ATOM 952 C C . ASP A 1 122 ? 3.809 -3.390 1.162 1.00 98.75 122 ASP A C 1
ATOM 954 O O . ASP A 1 122 ? 3.560 -2.379 1.827 1.00 98.75 122 ASP A O 1
ATOM 958 N N . ASN A 1 123 ? 4.546 -4.380 1.661 1.00 98.62 123 ASN A N 1
ATOM 959 C CA . ASN A 1 123 ? 5.260 -4.287 2.933 1.00 98.62 123 ASN A CA 1
ATOM 960 C C . ASN A 1 123 ? 6.590 -3.536 2.717 1.00 98.62 123 ASN A C 1
ATOM 962 O O . ASN A 1 123 ? 7.687 -4.104 2.714 1.00 98.62 123 ASN A O 1
ATOM 966 N N . SER A 1 124 ? 6.478 -2.230 2.460 1.00 98.25 124 SER A N 1
ATOM 967 C CA . SER A 1 124 ? 7.535 -1.414 1.847 1.00 98.25 124 SER A CA 1
ATOM 968 C C . SER A 1 124 ? 8.825 -1.317 2.640 1.00 98.25 124 SER A C 1
ATOM 970 O O . SER A 1 124 ? 9.891 -1.175 2.043 1.00 98.25 124 SER A O 1
ATOM 972 N N . GLY A 1 125 ? 8.757 -1.410 3.969 1.00 97.69 125 GLY A N 1
ATOM 973 C CA . GLY A 1 125 ? 9.948 -1.398 4.815 1.00 97.69 125 GLY A CA 1
ATOM 974 C C . GLY A 1 125 ? 10.905 -2.563 4.548 1.00 97.69 125 GLY A C 1
ATOM 975 O O . GLY A 1 125 ? 12.093 -2.448 4.851 1.00 97.69 125 GLY A O 1
ATOM 976 N N . TYR A 1 126 ? 10.393 -3.644 3.955 1.00 98.25 126 TYR A N 1
ATOM 977 C CA . TYR A 1 126 ? 11.138 -4.837 3.556 1.00 98.25 126 TYR A CA 1
ATOM 978 C C . TYR A 1 126 ? 11.219 -5.028 2.034 1.00 98.25 126 TYR A C 1
ATOM 980 O O . TYR A 1 126 ? 11.861 -5.974 1.579 1.00 98.25 126 TYR A O 1
ATOM 988 N N . GLY A 1 127 ? 10.608 -4.128 1.255 1.00 98.38 127 GLY A N 1
ATOM 989 C CA . GLY A 1 127 ? 10.526 -4.233 -0.202 1.00 98.38 127 GLY A CA 1
ATOM 990 C C . GLY A 1 127 ? 9.725 -5.441 -0.671 1.00 98.38 127 GLY A C 1
ATOM 991 O O . GLY A 1 127 ? 10.089 -6.072 -1.655 1.00 98.38 127 GLY A O 1
ATOM 992 N N . GLU A 1 128 ? 8.672 -5.810 0.050 1.00 98.69 128 GLU A N 1
ATOM 993 C CA . GLU A 1 128 ? 7.907 -7.024 -0.235 1.00 98.69 128 GLU A CA 1
ATOM 994 C C . GLU A 1 128 ? 6.539 -6.699 -0.839 1.00 98.69 128 GLU A C 1
ATOM 996 O O . GLU A 1 128 ? 5.908 -5.707 -0.466 1.00 98.69 128 GLU A O 1
ATOM 1001 N N . LEU A 1 129 ? 6.082 -7.570 -1.740 1.00 98.75 129 LEU A N 1
ATOM 1002 C CA . LEU A 1 129 ? 4.671 -7.752 -2.073 1.00 98.75 129 LEU A CA 1
ATOM 1003 C C . LEU A 1 129 ? 4.140 -8.868 -1.175 1.00 98.75 129 LEU A C 1
ATOM 1005 O O . LEU A 1 129 ? 4.683 -9.975 -1.192 1.00 98.75 129 LEU A O 1
ATOM 1009 N N . ALA A 1 130 ? 3.090 -8.594 -0.410 1.00 98.44 130 ALA A N 1
ATOM 1010 C CA . ALA A 1 130 ? 2.497 -9.546 0.518 1.00 98.44 130 ALA A CA 1
ATOM 1011 C C . ALA A 1 130 ? 0.996 -9.727 0.276 1.00 98.44 130 ALA A C 1
ATOM 1013 O O . ALA A 1 130 ? 0.315 -8.822 -0.209 1.00 98.44 130 ALA A O 1
ATOM 1014 N N . VAL A 1 131 ? 0.479 -10.890 0.662 1.00 98.00 131 VAL A N 1
ATOM 1015 C CA . VAL A 1 131 ? -0.951 -11.217 0.641 1.00 98.00 131 VAL A CA 1
ATOM 1016 C C . VAL A 1 131 ? -1.427 -11.548 2.047 1.00 98.00 131 VAL A C 1
ATOM 1018 O O . VAL A 1 131 ? -0.709 -12.167 2.828 1.00 98.00 131 VAL A O 1
ATOM 1021 N N . MET A 1 132 ? -2.631 -11.108 2.396 1.00 97.19 132 MET A N 1
ATOM 1022 C CA . MET A 1 132 ? -3.241 -11.431 3.676 1.00 97.19 132 MET A CA 1
ATOM 1023 C C . MET A 1 132 ? -3.882 -12.824 3.634 1.00 97.19 132 MET A C 1
ATOM 1025 O O . MET A 1 132 ? -4.806 -13.057 2.854 1.00 97.19 132 MET A O 1
ATOM 1029 N N . THR A 1 133 ? -3.435 -13.701 4.528 1.00 92.12 133 THR A N 1
ATOM 1030 C CA . THR A 1 133 ? -3.981 -15.037 4.793 1.00 92.12 133 THR A CA 1
ATOM 1031 C C . THR A 1 133 ? -4.168 -15.169 6.307 1.00 92.12 133 THR A C 1
ATOM 1033 O O . THR A 1 133 ? -3.249 -14.876 7.068 1.00 92.12 133 THR A O 1
ATOM 1036 N N . ASP A 1 134 ? -5.367 -15.536 6.767 1.00 87.25 134 ASP A N 1
ATOM 1037 C CA . ASP A 1 134 ? -5.672 -15.789 8.190 1.00 87.25 134 ASP A CA 1
ATOM 1038 C C . ASP A 1 134 ? -5.207 -14.684 9.167 1.00 87.25 134 ASP A C 1
ATOM 1040 O O . ASP A 1 134 ? -4.652 -14.936 10.238 1.00 87.25 134 ASP A O 1
ATOM 1044 N N . GLY A 1 135 ? -5.412 -13.419 8.781 1.00 85.94 135 GLY A N 1
ATOM 1045 C CA . GLY A 1 135 ? -5.054 -12.249 9.595 1.00 85.94 135 GLY A CA 1
ATOM 1046 C C . GLY A 1 135 ? -3.552 -11.939 9.660 1.00 85.94 135 GLY A C 1
ATOM 1047 O O . GLY A 1 135 ? -3.113 -11.125 10.478 1.00 85.94 135 GLY A O 1
ATOM 1048 N N . ARG A 1 136 ? -2.743 -12.566 8.802 1.00 91.19 136 ARG A N 1
ATOM 1049 C CA . ARG A 1 136 ? -1.307 -12.299 8.639 1.00 91.19 136 ARG A CA 1
ATOM 1050 C C . ARG A 1 136 ? -1.005 -11.937 7.197 1.00 91.19 136 ARG A C 1
ATOM 1052 O O . ARG A 1 136 ? -1.658 -12.433 6.292 1.00 91.19 136 ARG A O 1
ATOM 1059 N N . CYS A 1 137 ? -0.013 -11.083 6.981 1.00 95.69 137 CYS A N 1
ATOM 1060 C CA . CYS A 1 137 ? 0.468 -10.776 5.639 1.00 95.69 137 CYS A CA 1
ATOM 1061 C C . CYS A 1 137 ? 1.726 -11.595 5.351 1.00 95.69 137 CYS A C 1
ATOM 1063 O O . CYS A 1 137 ? 2.750 -11.408 6.005 1.00 95.69 137 CYS A O 1
ATOM 1065 N N . GLU A 1 138 ? 1.634 -12.499 4.385 1.00 96.44 138 GLU A N 1
ATOM 1066 C CA . GLU A 1 138 ? 2.720 -13.375 3.956 1.00 96.44 138 GLU A CA 1
ATOM 1067 C C . GLU A 1 138 ? 3.391 -12.781 2.722 1.00 96.44 138 GLU A C 1
ATOM 1069 O O . GLU A 1 138 ? 2.717 -12.417 1.755 1.00 96.44 138 GLU A O 1
ATOM 1074 N N . ALA A 1 139 ? 4.718 -12.658 2.754 1.00 97.31 139 ALA A N 1
ATOM 1075 C CA . ALA A 1 139 ? 5.479 -12.159 1.619 1.00 97.31 139 ALA A CA 1
ATOM 1076 C C . ALA A 1 139 ? 5.442 -13.176 0.468 1.00 97.31 139 ALA A C 1
ATOM 1078 O O . ALA A 1 139 ? 5.823 -14.332 0.635 1.00 97.31 139 ALA A O 1
ATOM 1079 N N . ILE A 1 140 ? 5.011 -12.716 -0.703 1.00 97.19 140 ILE A N 1
ATOM 1080 C CA . ILE A 1 140 ? 4.956 -13.491 -1.946 1.00 97.19 140 ILE A CA 1
ATOM 1081 C C . ILE A 1 140 ? 6.198 -13.229 -2.796 1.00 97.19 140 ILE A C 1
ATOM 1083 O O . ILE A 1 140 ? 6.744 -14.143 -3.404 1.00 97.19 140 ILE A O 1
ATOM 1087 N N . ALA A 1 141 ? 6.682 -11.988 -2.806 1.00 98.19 141 ALA A N 1
ATOM 1088 C CA . ALA A 1 141 ? 7.902 -11.612 -3.506 1.00 98.19 141 ALA A CA 1
ATOM 1089 C C . ALA A 1 141 ? 8.662 -10.539 -2.728 1.00 98.19 141 ALA A C 1
ATOM 1091 O O . ALA A 1 141 ? 8.058 -9.694 -2.065 1.00 98.19 141 ALA A O 1
ATOM 1092 N N . ARG A 1 142 ? 9.990 -10.537 -2.865 1.00 98.19 142 ARG A N 1
ATOM 1093 C CA . ARG A 1 142 ? 10.866 -9.451 -2.415 1.00 98.19 142 ARG A CA 1
ATOM 1094 C C . ARG A 1 142 ? 11.482 -8.773 -3.631 1.00 98.19 142 ARG A C 1
ATOM 1096 O O . ARG A 1 142 ? 11.990 -9.441 -4.527 1.00 98.19 142 ARG A O 1
ATOM 1103 N N . LEU A 1 143 ? 11.427 -7.452 -3.646 1.00 98.31 143 LEU A N 1
ATOM 1104 C CA . LEU A 1 143 ? 11.797 -6.601 -4.766 1.00 98.31 143 LEU A CA 1
ATOM 1105 C C . LEU A 1 143 ? 12.951 -5.672 -4.369 1.00 98.31 143 LEU A C 1
ATOM 1107 O O . LEU A 1 143 ? 13.121 -5.369 -3.183 1.00 98.31 143 LEU A O 1
ATOM 1111 N N . PRO A 1 144 ? 13.764 -5.214 -5.336 1.00 96.75 144 PRO A N 1
ATOM 1112 C CA . PRO A 1 144 ? 15.012 -4.508 -5.063 1.00 96.75 144 PRO A CA 1
ATOM 1113 C C . PRO A 1 144 ? 14.789 -3.035 -4.693 1.00 96.75 144 PRO A C 1
ATOM 1115 O O . PRO A 1 144 ? 15.486 -2.155 -5.174 1.00 96.75 144 PRO A O 1
ATOM 1118 N N . GLY A 1 145 ? 13.828 -2.709 -3.832 1.00 97.69 145 GLY A N 1
ATOM 1119 C CA . GLY A 1 145 ? 13.600 -1.328 -3.424 1.00 97.69 145 GLY A CA 1
ATOM 1120 C C . GLY A 1 145 ? 12.372 -1.147 -2.552 1.00 97.69 145 GLY A C 1
ATOM 1121 O O . GLY A 1 145 ? 11.694 -2.094 -2.165 1.00 97.69 145 GLY A O 1
ATOM 1122 N N . TRP A 1 146 ? 12.091 0.107 -2.223 1.00 98.19 146 TRP A N 1
ATOM 1123 C CA . TRP A 1 146 ? 10.937 0.481 -1.418 1.00 98.19 146 TRP A CA 1
ATOM 1124 C C . TRP A 1 146 ? 9.655 0.313 -2.237 1.00 98.19 146 TRP A C 1
ATOM 1126 O O . TRP A 1 146 ? 9.391 1.131 -3.122 1.00 98.19 146 TRP A O 1
ATOM 1136 N N . THR A 1 147 ? 8.876 -0.736 -1.963 1.00 98.56 147 THR A N 1
ATOM 1137 C CA . THR A 1 147 ? 7.694 -1.077 -2.771 1.00 98.56 147 THR A CA 1
ATOM 1138 C C . THR A 1 147 ? 6.589 -0.034 -2.629 1.00 98.56 147 THR A C 1
ATOM 1140 O O . THR A 1 147 ? 6.210 0.336 -1.516 1.00 98.56 147 THR A O 1
ATOM 1143 N N . ARG A 1 148 ? 6.128 0.508 -3.758 1.00 96.56 148 ARG A N 1
ATOM 1144 C CA . ARG A 1 148 ? 5.092 1.541 -3.876 1.00 96.56 148 ARG A CA 1
ATOM 1145 C C . ARG A 1 148 ? 4.414 1.445 -5.232 1.00 96.56 148 ARG A C 1
ATOM 1147 O O . ARG A 1 148 ? 5.086 1.379 -6.254 1.00 96.56 148 ARG A O 1
ATOM 1154 N N . GLY A 1 149 ? 3.101 1.624 -5.238 1.00 97.12 149 GLY A N 1
ATOM 1155 C CA . GLY A 1 149 ? 2.283 1.403 -6.417 1.00 97.12 149 GLY A CA 1
ATOM 1156 C C . GLY A 1 149 ? 2.097 -0.089 -6.653 1.00 97.12 149 GLY A C 1
ATOM 1157 O O . GLY A 1 149 ? 3.062 -0.820 -6.854 1.00 97.12 149 GLY A O 1
ATOM 1158 N N . LEU A 1 150 ? 0.837 -0.507 -6.641 1.00 98.19 150 LEU A N 1
ATOM 1159 C CA . LEU A 1 150 ? 0.427 -1.878 -6.884 1.00 98.19 150 LEU A CA 1
ATOM 1160 C C . LEU A 1 150 ? -0.852 -1.851 -7.714 1.00 98.19 150 LEU A C 1
ATOM 1162 O O . LEU A 1 150 ? -1.842 -1.235 -7.310 1.00 98.19 150 LEU A O 1
ATOM 1166 N N . CYS A 1 151 ? -0.838 -2.548 -8.841 1.00 97.31 151 CYS A N 1
ATOM 1167 C CA . CYS A 1 151 ? -2.036 -2.852 -9.610 1.00 97.31 151 CYS A CA 1
ATOM 1168 C C . CYS A 1 151 ? -1.962 -4.277 -10.171 1.00 97.31 151 CYS A C 1
ATOM 1170 O O . CYS A 1 151 ? -0.897 -4.894 -10.190 1.00 97.31 151 CYS A O 1
ATOM 1172 N N . PHE A 1 152 ? -3.104 -4.809 -10.599 1.00 97.12 152 PHE A N 1
ATOM 1173 C CA . PHE A 1 152 ? -3.217 -6.176 -11.100 1.00 97.12 152 PHE A CA 1
ATOM 1174 C C . PHE A 1 152 ? -3.847 -6.197 -12.489 1.00 97.12 152 PHE A C 1
ATOM 1176 O O . PHE A 1 152 ? -4.795 -5.454 -12.741 1.00 97.12 152 PHE A O 1
ATOM 1183 N N . VAL A 1 153 ? -3.361 -7.088 -13.354 1.00 95.25 153 VAL A N 1
ATOM 1184 C CA . VAL A 1 153 ? -3.959 -7.399 -14.661 1.00 95.25 153 VAL A CA 1
ATOM 1185 C C . VAL A 1 153 ? -3.973 -8.917 -14.823 1.00 95.25 153 VAL A C 1
ATOM 1187 O O . VAL A 1 153 ? -2.927 -9.527 -15.040 1.00 95.25 153 VAL A O 1
ATOM 1190 N N . GLY A 1 154 ? -5.151 -9.535 -14.693 1.00 94.12 154 GLY A N 1
ATOM 1191 C CA . GLY A 1 154 ? -5.257 -10.997 -14.617 1.00 94.12 154 GLY A CA 1
ATOM 1192 C C . GLY A 1 154 ? -4.413 -11.549 -13.463 1.00 94.12 154 GLY A C 1
ATOM 1193 O O . GLY A 1 154 ? -4.480 -11.020 -12.358 1.00 94.12 154 GLY A O 1
ATOM 1194 N N . ASP A 1 155 ? -3.575 -12.548 -13.749 1.00 95.94 155 ASP A N 1
ATOM 1195 C CA . ASP A 1 155 ? -2.696 -13.216 -12.774 1.00 95.94 155 ASP A CA 1
ATOM 1196 C C . ASP A 1 155 ? -1.325 -12.529 -12.594 1.00 95.94 155 ASP A C 1
ATOM 1198 O O . ASP A 1 155 ? -0.373 -13.129 -12.083 1.00 95.94 155 ASP A O 1
ATOM 1202 N N . LEU A 1 156 ? -1.197 -11.270 -13.026 1.00 97.81 156 LEU A N 1
ATOM 1203 C CA . LEU A 1 156 ? 0.014 -10.466 -12.871 1.00 97.81 156 LEU A CA 1
ATOM 1204 C C . LEU A 1 156 ? -0.206 -9.319 -11.889 1.00 97.81 156 LEU A C 1
ATOM 1206 O O . LEU A 1 156 ? -1.137 -8.526 -12.039 1.00 97.81 156 LEU A O 1
ATOM 1210 N N . ALA A 1 157 ? 0.716 -9.188 -10.941 1.00 98.31 157 ALA A N 1
ATOM 1211 C CA . ALA A 1 157 ? 0.877 -8.015 -10.100 1.00 98.31 157 ALA A CA 1
ATOM 1212 C C . ALA A 1 157 ? 1.978 -7.119 -10.679 1.00 98.31 157 ALA A C 1
ATOM 1214 O O . ALA A 1 157 ? 3.099 -7.564 -10.925 1.00 98.31 157 ALA A O 1
ATOM 1215 N N . PHE A 1 158 ? 1.674 -5.842 -10.864 1.00 98.56 158 PHE A N 1
ATOM 1216 C CA . PHE A 1 158 ? 2.648 -4.819 -11.218 1.00 98.56 158 PHE A CA 1
ATOM 1217 C C . PHE A 1 158 ? 2.998 -4.023 -9.971 1.00 98.56 158 PHE A C 1
ATOM 1219 O O . PHE A 1 158 ? 2.146 -3.330 -9.415 1.00 98.56 158 PHE A O 1
ATOM 1226 N N . VAL A 1 159 ? 4.254 -4.129 -9.542 1.00 98.69 159 VAL A N 1
ATOM 1227 C CA . VAL A 1 159 ? 4.747 -3.509 -8.310 1.00 98.69 159 VAL A CA 1
ATOM 1228 C C . VAL A 1 159 ? 5.829 -2.498 -8.649 1.00 98.69 159 VAL A C 1
ATOM 1230 O O . VAL A 1 159 ? 6.797 -2.820 -9.343 1.00 98.69 159 VAL A O 1
ATOM 1233 N N . GLY A 1 160 ? 5.682 -1.275 -8.157 1.00 98.44 160 GLY A N 1
ATOM 1234 C CA . GLY A 1 160 ? 6.715 -0.257 -8.277 1.00 98.44 160 GLY A CA 1
ATOM 1235 C C . GLY A 1 160 ? 7.711 -0.362 -7.129 1.00 98.44 160 GLY A C 1
ATOM 1236 O O . GLY A 1 160 ? 7.359 -0.698 -6.001 1.00 98.44 160 GLY A O 1
ATOM 1237 N N . THR A 1 161 ? 8.966 -0.036 -7.391 1.00 98.31 161 THR A N 1
ATOM 1238 C CA . THR A 1 161 ? 9.999 0.165 -6.375 1.00 98.31 161 THR A CA 1
ATOM 1239 C C . THR A 1 161 ? 10.548 1.577 -6.473 1.00 98.31 161 THR A C 1
ATOM 1241 O O . THR A 1 161 ? 10.637 2.173 -7.546 1.00 98.31 161 THR A O 1
ATOM 1244 N N . SER A 1 162 ? 10.885 2.143 -5.320 1.00 97.88 162 SER A N 1
ATOM 1245 C CA . SER A 1 162 ? 11.582 3.418 -5.192 1.00 97.88 162 SER A CA 1
ATOM 1246 C C . SER A 1 162 ? 12.939 3.219 -4.539 1.00 97.88 162 SER A C 1
ATOM 1248 O O . SER A 1 162 ? 13.133 2.316 -3.717 1.00 97.88 162 SER A O 1
ATOM 1250 N N . ARG A 1 163 ? 13.847 4.160 -4.791 1.00 97.62 163 ARG A N 1
ATOM 1251 C CA . ARG A 1 163 ? 15.067 4.272 -4.000 1.00 97.62 163 ARG A CA 1
ATOM 1252 C C . ARG A 1 163 ? 14.738 4.709 -2.581 1.00 97.62 163 ARG A C 1
ATOM 1254 O O . ARG A 1 163 ? 13.907 5.590 -2.344 1.00 97.62 163 ARG A O 1
ATOM 1261 N N . VAL A 1 164 ? 15.442 4.131 -1.620 1.00 96.69 164 VAL A N 1
ATOM 1262 C CA . VAL A 1 164 ? 15.415 4.601 -0.241 1.00 96.69 164 VAL A CA 1
ATOM 1263 C C . VAL A 1 164 ? 16.285 5.850 -0.166 1.00 96.69 164 VAL A C 1
ATOM 1265 O O . VAL A 1 164 ? 17.494 5.810 -0.372 1.00 96.69 164 VAL A O 1
ATOM 1268 N N . ILE A 1 165 ? 15.683 6.992 0.155 1.00 93.88 165 ILE A N 1
ATOM 1269 C CA . ILE A 1 165 ? 16.448 8.223 0.376 1.00 93.88 165 ILE A CA 1
ATOM 1270 C C . ILE A 1 165 ? 17.248 8.058 1.685 1.00 93.88 165 ILE A C 1
ATOM 1272 O O . ILE A 1 165 ? 16.640 7.718 2.703 1.00 93.88 165 ILE A O 1
ATOM 1276 N N . PRO A 1 166 ? 18.565 8.358 1.737 1.00 93.38 166 PRO A N 1
ATOM 1277 C CA . PRO A 1 166 ? 19.411 8.066 2.904 1.00 93.38 166 PRO A CA 1
ATOM 1278 C C . PRO A 1 166 ? 18.880 8.568 4.256 1.00 93.38 166 PRO A C 1
ATOM 1280 O O . PRO A 1 166 ? 18.957 7.858 5.259 1.00 93.38 166 PRO A O 1
ATOM 1283 N N . ARG A 1 167 ? 18.266 9.760 4.291 1.00 91.81 167 ARG A N 1
ATOM 1284 C CA . ARG A 1 167 ? 17.648 10.335 5.508 1.00 91.81 167 ARG A CA 1
ATOM 1285 C C . ARG A 1 167 ? 16.400 9.593 6.014 1.00 91.81 167 ARG A C 1
ATOM 1287 O O . ARG A 1 167 ? 15.903 9.901 7.094 1.00 91.81 167 ARG A O 1
ATOM 1294 N N . PHE A 1 168 ? 15.867 8.666 5.224 1.00 91.06 168 PHE A N 1
ATOM 1295 C CA . PHE A 1 168 ? 14.675 7.868 5.516 1.00 91.06 168 PHE A CA 1
ATOM 1296 C C . PHE A 1 168 ? 14.989 6.384 5.729 1.00 91.06 168 PHE A C 1
ATOM 1298 O O . PHE A 1 168 ? 14.064 5.584 5.846 1.00 91.06 168 PHE A O 1
ATOM 1305 N N . ARG A 1 169 ? 16.273 6.011 5.847 1.00 93.44 169 ARG A N 1
ATOM 1306 C CA . ARG A 1 169 ? 16.716 4.622 6.059 1.00 93.44 169 ARG A CA 1
ATOM 1307 C C . ARG A 1 169 ? 16.031 3.921 7.233 1.00 93.44 169 ARG A C 1
ATOM 1309 O O . ARG A 1 169 ? 15.759 2.733 7.158 1.00 93.44 169 ARG A O 1
ATOM 1316 N N . GLN A 1 170 ? 15.709 4.656 8.298 1.00 92.62 170 GLN A N 1
ATOM 1317 C CA . GLN A 1 170 ? 15.029 4.123 9.481 1.00 92.62 170 GLN A CA 1
ATOM 1318 C C . GLN A 1 170 ? 13.628 3.590 9.177 1.00 92.62 170 GLN A C 1
ATOM 1320 O O . GLN A 1 170 ? 13.091 2.816 9.959 1.00 92.62 170 GLN A O 1
ATOM 1325 N N . TYR A 1 171 ? 13.022 4.018 8.067 1.00 94.19 171 TYR A N 1
ATOM 1326 C CA . TYR A 1 171 ? 11.716 3.528 7.659 1.00 94.19 171 TYR A CA 1
ATOM 1327 C C . TYR A 1 171 ? 11.795 2.218 6.869 1.00 94.19 171 TYR A C 1
ATOM 1329 O O . TYR A 1 171 ? 10.764 1.573 6.699 1.00 94.19 171 TYR A O 1
ATOM 1337 N N . ALA A 1 172 ? 12.991 1.846 6.397 1.00 96.25 172 ALA A N 1
ATOM 1338 C CA . ALA A 1 172 ? 13.264 0.737 5.484 1.00 96.25 172 ALA A CA 1
ATOM 1339 C C . ALA A 1 172 ? 14.227 -0.294 6.108 1.00 96.25 172 ALA A C 1
ATOM 1341 O O . ALA A 1 172 ? 15.299 -0.535 5.552 1.00 96.25 172 ALA A O 1
ATOM 1342 N N . PRO A 1 173 ? 13.915 -0.862 7.289 1.00 96.19 173 PRO A N 1
ATOM 1343 C CA . PRO A 1 173 ? 14.860 -1.703 8.025 1.00 96.19 173 PRO A CA 1
ATOM 1344 C C . PRO A 1 173 ? 15.269 -2.972 7.264 1.00 96.19 173 PRO A C 1
ATOM 1346 O O . PRO A 1 173 ? 16.346 -3.504 7.515 1.00 96.19 173 PRO A O 1
ATOM 1349 N N . GLY A 1 174 ? 14.443 -3.440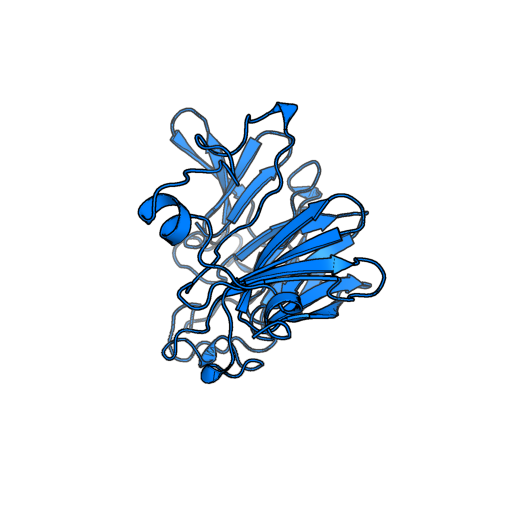 6.324 1.00 96.56 174 GLY A N 1
ATOM 1350 C CA . GLY A 1 174 ? 14.705 -4.623 5.512 1.00 96.56 174 GLY A CA 1
ATOM 1351 C C . GLY A 1 174 ? 15.386 -4.361 4.172 1.00 96.56 174 GLY A C 1
ATOM 1352 O O . GLY A 1 174 ? 15.465 -5.290 3.369 1.00 96.56 174 GLY A O 1
ATOM 1353 N N . LEU A 1 175 ? 15.829 -3.128 3.902 1.00 96.94 175 LEU A N 1
ATOM 1354 C CA . LEU A 1 175 ? 16.415 -2.733 2.621 1.00 96.94 175 LEU A CA 1
ATOM 1355 C C . LEU A 1 175 ? 17.811 -2.131 2.786 1.00 96.94 175 LEU A C 1
ATOM 1357 O O . LEU A 1 175 ? 18.073 -1.312 3.669 1.00 96.94 175 LEU A O 1
ATOM 1361 N N . GLU A 1 176 ? 18.701 -2.474 1.858 1.00 95.50 176 GLU A N 1
ATOM 1362 C CA . GLU A 1 176 ? 19.990 -1.807 1.722 1.00 95.50 176 GLU A CA 1
ATOM 1363 C C . GLU A 1 176 ? 19.830 -0.547 0.861 1.00 95.50 176 GLU A C 1
ATOM 1365 O O . GLU A 1 176 ? 19.560 -0.616 -0.336 1.00 95.50 176 GLU A O 1
ATOM 1370 N N . VAL A 1 177 ? 20.020 0.624 1.475 1.00 94.88 177 VAL A N 1
ATOM 1371 C CA . VAL A 1 177 ? 19.821 1.938 0.835 1.00 94.88 177 VAL A CA 1
ATOM 1372 C C . VAL A 1 177 ? 20.593 2.062 -0.486 1.00 94.88 177 VAL A C 1
ATOM 1374 O O . VAL A 1 177 ? 20.027 2.492 -1.488 1.00 94.88 177 VAL A O 1
ATOM 1377 N N . SER A 1 178 ? 21.861 1.643 -0.505 1.00 94.94 178 SER A N 1
ATOM 1378 C CA . SER A 1 178 ? 22.758 1.703 -1.671 1.00 94.94 178 SER A CA 1
ATOM 1379 C C . SER A 1 178 ? 22.350 0.800 -2.832 1.00 94.94 178 SER A C 1
ATOM 1381 O O . SER A 1 178 ? 22.759 1.068 -3.956 1.00 94.94 178 SER A O 1
ATOM 1383 N N . ARG A 1 179 ? 21.566 -0.251 -2.571 1.00 94.25 179 ARG A N 1
ATOM 1384 C CA . ARG A 1 179 ? 21.116 -1.223 -3.581 1.00 94.25 179 ARG A CA 1
ATOM 1385 C C . ARG A 1 179 ? 19.647 -1.073 -3.945 1.00 94.25 179 ARG A C 1
ATOM 1387 O O . ARG A 1 179 ? 19.137 -1.857 -4.730 1.00 94.25 179 ARG A O 1
ATOM 1394 N N . SER A 1 180 ? 18.958 -0.104 -3.349 1.00 96.38 180 SER A N 1
ATOM 1395 C CA . SER A 1 180 ? 17.570 0.162 -3.696 1.00 96.38 180 SER A CA 1
ATOM 1396 C C . SER A 1 180 ? 17.471 0.789 -5.088 1.00 96.38 180 SER A C 1
ATOM 1398 O O . SER A 1 180 ? 18.184 1.738 -5.428 1.00 96.38 180 SER A O 1
ATOM 1400 N N . GLU A 1 181 ? 16.563 0.255 -5.886 1.00 95.81 181 GLU A N 1
ATOM 1401 C CA . GLU A 1 181 ? 16.327 0.598 -7.277 1.00 95.81 181 GLU A CA 1
ATOM 1402 C C . GLU A 1 181 ? 14.958 1.259 -7.432 1.00 95.81 181 GLU A C 1
ATOM 1404 O O . GLU A 1 181 ? 14.034 1.053 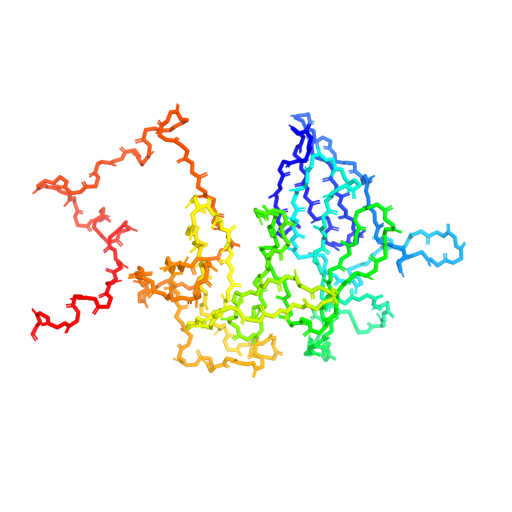-6.642 1.00 95.81 181 GLU A O 1
ATOM 1409 N N . CYS A 1 182 ? 14.850 2.108 -8.452 1.00 97.12 182 CYS A N 1
ATOM 1410 C CA . CYS A 1 182 ? 13.575 2.645 -8.894 1.00 97.12 182 CYS A CA 1
ATOM 1411 C C . CYS A 1 182 ? 13.140 1.854 -10.125 1.00 97.12 182 CYS A C 1
ATOM 1413 O O . CYS A 1 182 ? 13.841 1.892 -11.138 1.00 97.12 182 CYS A O 1
ATOM 1415 N N . GLY A 1 183 ? 12.007 1.162 -10.067 1.00 96.38 183 GLY A N 1
ATOM 1416 C CA . GLY A 1 183 ? 11.613 0.241 -11.128 1.00 96.38 183 GLY A CA 1
ATOM 1417 C C . GLY A 1 183 ? 10.150 -0.174 -11.090 1.00 96.38 183 GLY A C 1
ATOM 1418 O O . GLY A 1 183 ? 9.431 0.088 -10.134 1.00 96.38 183 GLY A O 1
ATOM 1419 N N . LEU A 1 184 ? 9.709 -0.817 -12.162 1.00 97.25 184 LEU A N 1
ATOM 1420 C CA . LEU A 1 184 ? 8.422 -1.487 -12.292 1.00 97.25 184 LEU A CA 1
ATOM 1421 C C . LEU A 1 184 ? 8.686 -2.974 -12.494 1.00 97.25 184 LEU A C 1
ATOM 1423 O O . LEU A 1 184 ? 9.447 -3.341 -13.388 1.00 97.25 184 LEU A O 1
ATOM 1427 N N . HIS A 1 185 ? 8.031 -3.822 -11.712 1.00 97.88 185 HIS A N 1
ATOM 1428 C CA . HIS A 1 185 ? 8.220 -5.267 -11.742 1.00 97.88 185 HIS A CA 1
ATOM 1429 C C . HIS A 1 185 ? 6.894 -5.959 -12.043 1.00 97.88 185 HIS A C 1
ATOM 1431 O O . HIS A 1 185 ? 5.901 -5.705 -11.365 1.00 97.88 185 HIS A O 1
ATOM 1437 N N . ALA A 1 186 ? 6.886 -6.837 -13.045 1.00 98.12 186 ALA A N 1
ATOM 1438 C CA . ALA A 1 186 ? 5.773 -7.743 -13.301 1.00 98.12 186 ALA A CA 1
ATOM 1439 C C . ALA A 1 186 ? 6.014 -9.040 -12.525 1.00 98.12 186 ALA A C 1
ATOM 1441 O O . ALA A 1 186 ? 7.014 -9.725 -12.758 1.00 98.12 186 ALA A O 1
ATOM 1442 N N . VAL A 1 187 ? 5.116 -9.361 -11.602 1.00 98.50 187 VAL A N 1
ATOM 1443 C CA . VAL A 1 187 ? 5.202 -10.502 -10.690 1.00 98.50 187 VAL A CA 1
ATOM 1444 C C . VAL A 1 187 ? 4.026 -11.433 -10.956 1.00 98.50 187 VAL A C 1
ATOM 1446 O O . VAL A 1 187 ? 2.878 -10.998 -10.979 1.00 98.50 187 VAL A O 1
ATOM 1449 N N . GLU A 1 188 ? 4.298 -12.717 -11.157 1.00 97.94 188 GLU A N 1
ATOM 1450 C CA . GLU A 1 188 ? 3.256 -13.739 -11.260 1.00 97.94 188 GLU A CA 1
ATOM 1451 C C . GLU A 1 188 ? 2.613 -13.971 -9.887 1.00 97.94 188 GLU A C 1
ATOM 1453 O O . GLU A 1 188 ? 3.298 -14.320 -8.925 1.00 97.94 188 GLU A O 1
ATOM 1458 N N . VAL A 1 189 ? 1.295 -13.790 -9.792 1.00 95.62 189 VAL A N 1
ATOM 1459 C CA . VAL A 1 189 ? 0.547 -13.790 -8.521 1.00 95.62 189 VAL A CA 1
ATOM 1460 C C . VAL A 1 189 ? 0.639 -15.127 -7.787 1.00 95.62 189 VAL A C 1
ATOM 1462 O O . VAL A 1 189 ? 0.799 -15.148 -6.568 1.00 95.62 189 VAL A O 1
ATOM 1465 N N . CYS A 1 190 ? 0.549 -16.246 -8.510 1.00 93.44 190 CYS A N 1
ATOM 1466 C CA . CYS A 1 190 ? 0.522 -17.575 -7.899 1.00 93.44 190 CYS A CA 1
ATOM 1467 C C . CYS A 1 190 ? 1.873 -18.005 -7.318 1.00 93.44 190 CYS A C 1
ATOM 1469 O O . CYS A 1 190 ? 1.901 -18.712 -6.314 1.00 93.44 190 CYS A O 1
ATOM 1471 N N . SER A 1 191 ? 2.979 -17.623 -7.961 1.00 95.38 191 SER A N 1
ATOM 1472 C CA . SER A 1 191 ? 4.320 -18.109 -7.613 1.00 95.38 191 SER A CA 1
ATOM 1473 C C . SER A 1 191 ? 5.200 -17.060 -6.935 1.00 95.38 191 SER A C 1
ATOM 1475 O O . SER A 1 191 ? 6.220 -17.413 -6.347 1.00 95.38 191 SER A O 1
ATOM 1477 N N . GLY A 1 192 ? 4.857 -15.774 -7.058 1.00 96.75 192 GLY A N 1
ATOM 1478 C CA . GLY A 1 192 ? 5.713 -14.659 -6.657 1.00 96.75 192 GLY A CA 1
ATOM 1479 C C . GLY A 1 192 ? 6.927 -14.442 -7.559 1.00 96.75 192 GLY A C 1
ATOM 1480 O O . GLY A 1 192 ? 7.786 -13.609 -7.261 1.00 96.75 192 GLY A O 1
ATOM 1481 N N . LYS A 1 193 ? 7.029 -15.165 -8.679 1.00 97.88 193 LYS A N 1
ATOM 1482 C CA . LYS A 1 193 ? 8.145 -15.025 -9.612 1.00 97.88 193 LYS A CA 1
ATOM 1483 C C . LYS A 1 193 ? 8.087 -13.672 -10.315 1.00 97.88 193 LYS A C 1
ATOM 1485 O O . LYS A 1 193 ? 7.098 -13.336 -10.963 1.00 97.88 193 LYS A O 1
ATOM 1490 N N . VAL A 1 194 ? 9.189 -12.928 -10.268 1.00 97.94 194 VAL A N 1
ATOM 1491 C CA . VAL A 1 194 ? 9.373 -11.734 -11.103 1.00 97.94 194 VAL A CA 1
ATOM 1492 C C . VAL A 1 194 ? 9.606 -12.185 -12.547 1.00 97.94 194 VAL A C 1
ATOM 1494 O O . VAL A 1 194 ? 10.613 -12.824 -12.850 1.00 97.94 194 VAL A O 1
ATOM 1497 N N . LEU A 1 195 ? 8.663 -11.880 -13.435 1.00 96.88 195 LEU A N 1
ATOM 1498 C CA . LEU A 1 195 ? 8.715 -12.258 -14.849 1.00 96.88 195 LEU A CA 1
ATOM 1499 C C . LEU A 1 195 ? 9.484 -11.240 -15.692 1.00 96.88 195 LEU A C 1
ATOM 1501 O O . LEU A 1 195 ? 10.167 -11.612 -16.643 1.00 96.88 195 LEU A O 1
ATOM 1505 N N . ALA A 1 196 ? 9.360 -9.956 -15.357 1.00 95.38 196 ALA A N 1
ATOM 1506 C CA . ALA A 1 196 ? 10.005 -8.866 -16.078 1.00 95.38 196 ALA A CA 1
ATOM 1507 C C . ALA A 1 196 ? 10.191 -7.640 -15.184 1.00 95.38 196 ALA A C 1
ATOM 1509 O O . ALA A 1 196 ? 9.535 -7.487 -14.149 1.00 95.38 196 ALA A O 1
ATOM 1510 N N . SER A 1 197 ? 11.089 -6.743 -15.586 1.00 95.56 197 SER A N 1
ATOM 1511 C CA . SER A 1 197 ? 11.297 -5.468 -14.903 1.00 95.56 197 SER A CA 1
ATOM 1512 C C . SER A 1 197 ? 11.713 -4.364 -15.870 1.00 95.56 197 SER A C 1
ATOM 1514 O O . SER A 1 197 ? 12.488 -4.610 -16.796 1.00 95.56 197 SER A O 1
ATOM 1516 N N . LEU A 1 198 ? 11.213 -3.153 -15.619 1.00 93.88 198 LEU A N 1
ATOM 1517 C CA . LEU A 1 198 ? 11.709 -1.901 -16.186 1.00 93.88 198 LEU A CA 1
ATOM 1518 C C . LEU A 1 198 ? 12.394 -1.127 -15.062 1.00 93.88 198 LEU A C 1
ATOM 1520 O O . LEU A 1 198 ? 11.741 -0.761 -14.088 1.00 93.88 198 LEU A O 1
ATOM 1524 N N . ILE A 1 199 ? 13.693 -0.883 -15.177 1.00 94.31 199 ILE A N 1
ATOM 1525 C CA . ILE A 1 199 ? 14.478 -0.190 -14.152 1.00 94.31 199 ILE A CA 1
ATOM 1526 C C . ILE A 1 199 ? 14.821 1.202 -14.654 1.00 94.31 199 ILE A C 1
ATOM 1528 O O . ILE A 1 199 ? 15.265 1.346 -15.786 1.00 94.31 199 ILE A O 1
ATOM 1532 N N . TRP A 1 200 ? 14.660 2.230 -13.824 1.00 92.56 200 TRP A N 1
ATOM 1533 C CA . TRP A 1 200 ? 15.067 3.601 -14.131 1.00 92.56 200 TRP A CA 1
ATOM 1534 C C . TRP A 1 200 ? 16.348 3.954 -13.360 1.00 92.56 200 TRP A C 1
ATOM 1536 O O . TRP A 1 200 ? 16.264 4.369 -12.200 1.00 92.56 200 TRP A O 1
ATOM 1546 N N . PRO A 1 201 ? 17.545 3.893 -13.984 1.00 88.94 201 PRO A N 1
ATOM 1547 C CA . PRO A 1 201 ? 18.812 4.163 -13.295 1.00 88.94 201 PRO A CA 1
ATOM 1548 C C . PRO A 1 201 ? 18.915 5.584 -12.738 1.00 88.94 201 PRO A C 1
ATOM 1550 O O . PRO A 1 201 ? 19.598 5.812 -11.745 1.00 88.94 201 PRO A O 1
ATOM 1553 N N . ASN A 1 202 ? 18.204 6.540 -13.335 1.00 88.25 202 ASN A N 1
ATOM 1554 C CA . ASN A 1 202 ? 18.110 7.920 -12.849 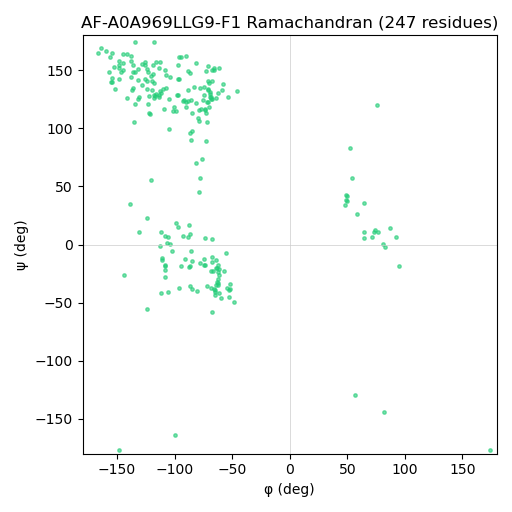1.00 88.25 202 ASN A CA 1
ATOM 1555 C C . ASN A 1 202 ? 16.766 8.218 -12.156 1.00 88.25 202 ASN A C 1
ATOM 1557 O O . ASN A 1 202 ? 16.541 9.338 -11.705 1.00 88.25 202 ASN A O 1
ATOM 1561 N N . GLY A 1 203 ? 15.873 7.226 -12.061 1.00 89.88 203 GLY A N 1
ATOM 1562 C CA . GLY A 1 203 ? 14.607 7.329 -11.342 1.00 89.88 203 GLY A CA 1
ATOM 1563 C C . GLY A 1 203 ? 14.825 7.360 -9.833 1.00 89.88 203 GLY A C 1
ATOM 1564 O O . GLY A 1 203 ? 15.824 6.858 -9.320 1.00 89.88 203 GLY A O 1
ATOM 1565 N N . ASN A 1 204 ? 13.899 7.968 -9.098 1.00 92.62 204 ASN A N 1
ATOM 1566 C CA . ASN A 1 204 ? 14.023 8.076 -7.646 1.00 92.62 204 ASN A CA 1
ATOM 1567 C C . ASN A 1 204 ? 12.814 7.480 -6.928 1.00 92.62 204 ASN A C 1
ATOM 1569 O O . ASN A 1 204 ? 12.973 6.599 -6.087 1.00 92.62 204 ASN A O 1
ATOM 1573 N N . GLN A 1 205 ? 11.611 7.948 -7.263 1.00 93.75 205 GLN A N 1
ATOM 1574 C CA . GLN A 1 205 ? 10.401 7.583 -6.538 1.00 93.75 205 GLN A CA 1
ATOM 1575 C C . GLN A 1 205 ? 9.247 7.281 -7.488 1.00 93.75 205 GLN A C 1
ATOM 1577 O O . GLN A 1 205 ? 8.948 8.067 -8.384 1.00 93.75 205 GLN A O 1
ATOM 1582 N N . ILE A 1 206 ? 8.573 6.171 -7.215 1.00 94.38 206 ILE A N 1
ATOM 1583 C CA . ILE A 1 206 ? 7.257 5.806 -7.732 1.00 94.38 206 ILE A CA 1
ATOM 1584 C C . ILE A 1 206 ? 6.294 5.885 -6.551 1.00 94.38 206 ILE A C 1
ATOM 1586 O O . ILE A 1 206 ? 6.601 5.424 -5.451 1.00 94.38 206 ILE A O 1
ATOM 1590 N N . PHE A 1 207 ? 5.138 6.513 -6.754 1.00 91.81 207 PHE A N 1
ATOM 1591 C CA . PHE A 1 207 ? 4.165 6.714 -5.678 1.00 91.81 207 PHE A CA 1
ATOM 1592 C C . PHE A 1 207 ? 2.950 5.805 -5.799 1.00 91.81 207 PHE A C 1
ATOM 1594 O O . PHE A 1 207 ? 2.498 5.295 -4.772 1.00 91.81 207 PHE A O 1
ATOM 1601 N N . ALA A 1 208 ? 2.456 5.629 -7.024 1.00 92.56 208 ALA A N 1
ATOM 1602 C CA . ALA A 1 208 ? 1.277 4.855 -7.370 1.00 92.56 208 ALA A CA 1
ATOM 1603 C C . ALA A 1 208 ? 1.456 4.237 -8.762 1.00 92.56 208 ALA A C 1
ATOM 1605 O O . ALA A 1 208 ? 2.205 4.763 -9.588 1.00 92.56 208 ALA A O 1
ATOM 1606 N N . LEU A 1 209 ? 0.754 3.133 -8.992 1.00 93.88 209 LEU A N 1
ATOM 1607 C CA . LEU A 1 209 ? 0.622 2.468 -10.278 1.00 93.88 209 LEU A CA 1
ATOM 1608 C C . LEU A 1 209 ? -0.842 2.091 -10.437 1.00 93.88 209 LEU A C 1
ATOM 1610 O O . LEU A 1 209 ? -1.428 1.539 -9.508 1.00 93.88 209 LEU A O 1
ATOM 1614 N N . ASP A 1 210 ? -1.382 2.363 -11.614 1.00 91.50 210 ASP A N 1
ATOM 1615 C CA . ASP A 1 210 ? -2.700 1.913 -12.033 1.00 91.50 210 ASP A CA 1
ATOM 1616 C C . ASP A 1 210 ? -2.612 1.408 -13.464 1.00 91.50 210 ASP A C 1
ATOM 1618 O O . ASP A 1 210 ? -1.789 1.869 -14.261 1.00 91.50 210 ASP A O 1
ATOM 1622 N N . TRP A 1 211 ? -3.450 0.426 -13.770 1.00 89.00 211 TRP A N 1
ATOM 1623 C CA . TRP A 1 211 ? -3.621 -0.058 -15.128 1.00 89.00 211 TRP A CA 1
ATOM 1624 C C . TRP A 1 211 ? -4.851 0.620 -15.733 1.00 89.00 211 TRP A C 1
ATOM 1626 O O . TRP A 1 211 ? -5.848 0.858 -15.051 1.00 89.00 211 TRP A O 1
ATOM 1636 N N . LEU A 1 212 ? -4.773 0.948 -17.018 1.00 88.06 212 LEU A N 1
ATOM 1637 C CA . LEU A 1 212 ? -5.878 1.541 -17.760 1.00 88.06 212 LEU A CA 1
ATOM 1638 C C . LEU A 1 212 ? -6.112 0.736 -19.027 1.00 88.06 212 LEU A C 1
ATOM 1640 O O . LEU A 1 212 ? -5.168 0.357 -19.721 1.00 88.06 212 LEU A O 1
ATOM 1644 N N . SER A 1 213 ? -7.386 0.503 -19.316 1.00 84.69 213 SER A N 1
ATOM 1645 C CA . SER A 1 213 ? -7.818 -0.170 -20.532 1.00 84.69 213 SER A CA 1
ATOM 1646 C C . SER A 1 213 ? -7.605 0.742 -21.751 1.00 84.69 213 SER A C 1
ATOM 1648 O O . SER A 1 213 ? -7.859 1.948 -21.646 1.00 84.69 213 SER A O 1
ATOM 1650 N N . PRO A 1 214 ? -7.165 0.219 -22.909 1.00 84.25 214 PRO A N 1
ATOM 1651 C CA . PRO A 1 214 ? -6.974 1.021 -24.123 1.00 84.25 214 PRO A CA 1
ATOM 1652 C C . PRO A 1 214 ? -8.275 1.656 -24.646 1.00 84.25 214 PRO A C 1
ATOM 1654 O O . PRO A 1 214 ? -8.235 2.628 -25.394 1.00 84.25 214 PRO A O 1
ATOM 1657 N N . GLU A 1 215 ? -9.439 1.167 -24.224 1.00 89.31 215 GLU A N 1
ATOM 1658 C CA . GLU A 1 215 ? -10.744 1.768 -24.515 1.00 89.31 215 GLU A CA 1
ATOM 1659 C C . GLU A 1 215 ? -10.941 3.120 -23.809 1.00 89.31 215 GLU A C 1
ATOM 1661 O O . GLU A 1 215 ? -11.742 3.935 -24.259 1.00 89.31 215 GLU A O 1
ATOM 1666 N N . LEU A 1 216 ? -10.214 3.373 -22.713 1.00 84.94 216 LEU A N 1
ATOM 1667 C CA . LEU A 1 216 ? -10.305 4.608 -21.924 1.00 84.94 216 LEU A CA 1
ATOM 1668 C C . LEU A 1 216 ? -9.261 5.653 -22.325 1.00 84.94 216 LEU A C 1
ATOM 1670 O O . LEU A 1 216 ? -9.390 6.826 -21.977 1.00 84.94 216 LEU A O 1
ATOM 1674 N N . THR A 1 217 ? -8.195 5.242 -23.007 1.00 82.94 217 THR A N 1
ATOM 1675 C CA . THR A 1 217 ? -7.087 6.129 -23.353 1.00 82.94 217 THR A CA 1
ATOM 1676 C C . THR A 1 217 ? -6.342 5.631 -24.581 1.00 82.94 217 THR A C 1
ATOM 1678 O O . THR A 1 217 ? -6.032 4.452 -24.707 1.00 82.94 217 THR A O 1
ATOM 1681 N N . THR A 1 218 ? -5.942 6.555 -25.457 1.00 77.81 218 THR A N 1
ATOM 1682 C CA . THR A 1 218 ? -5.022 6.259 -26.567 1.00 77.81 218 THR A CA 1
ATOM 1683 C C . THR A 1 218 ? -3.573 6.060 -26.099 1.00 77.81 218 THR A C 1
ATOM 1685 O O . THR A 1 218 ? -2.668 5.936 -26.924 1.00 77.81 218 THR A O 1
ATOM 1688 N N . GLY A 1 219 ? -3.334 6.060 -24.783 1.00 77.00 219 GLY A N 1
ATOM 1689 C CA . GLY A 1 219 ? -2.015 5.986 -24.170 1.00 77.00 219 GLY A CA 1
ATOM 1690 C C . GLY A 1 219 ? -1.327 7.348 -24.134 1.00 77.00 219 GLY A C 1
ATOM 1691 O O . GLY A 1 219 ? -1.954 8.385 -23.916 1.00 77.00 219 GLY A O 1
ATOM 1692 N N . PHE A 1 220 ? -0.011 7.352 -24.324 1.00 69.56 220 PHE A N 1
ATOM 1693 C CA . PHE A 1 220 ? 0.761 8.589 -24.377 1.00 69.56 220 PHE A CA 1
ATOM 1694 C C . PHE A 1 220 ? 0.38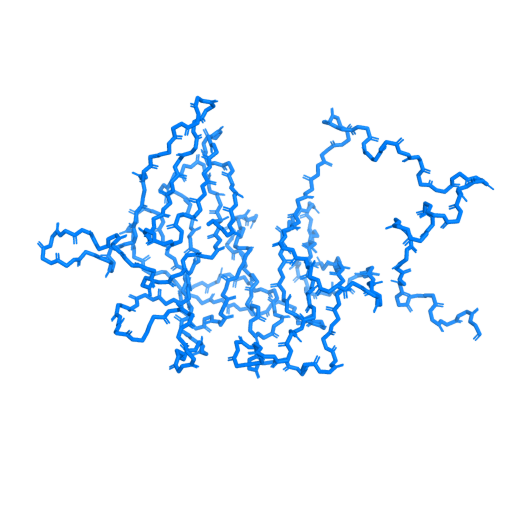2 9.450 -25.598 1.00 69.56 220 PHE A C 1
ATOM 1696 O O . PHE A 1 220 ? 0.055 8.910 -26.654 1.00 69.56 220 PHE A O 1
ATOM 1703 N N . PRO A 1 221 ? 0.533 10.789 -25.528 1.00 66.94 221 PRO A N 1
ATOM 1704 C CA . PRO A 1 221 ? 0.339 11.673 -26.685 1.00 66.94 221 PRO A CA 1
ATOM 1705 C C . PRO A 1 221 ? 1.410 11.486 -27.784 1.00 66.94 221 PRO A C 1
ATOM 1707 O O . PRO A 1 221 ? 1.435 12.226 -28.766 1.00 66.94 221 PRO A O 1
ATOM 1710 N N . PHE A 1 222 ? 2.312 10.514 -27.623 1.00 66.75 222 PHE A N 1
ATOM 1711 C CA . PHE A 1 222 ? 3.349 10.127 -28.572 1.00 66.75 222 PHE A CA 1
ATOM 1712 C C . PHE A 1 222 ? 3.350 8.603 -28.753 1.00 66.75 222 PHE A C 1
ATOM 1714 O O . PHE A 1 222 ? 3.027 7.845 -27.841 1.00 66.75 222 PHE A O 1
ATOM 1721 N N . THR A 1 223 ? 3.753 8.134 -29.935 1.00 63.06 223 THR A N 1
ATOM 1722 C CA . THR A 1 223 ? 3.861 6.697 -30.222 1.00 63.06 223 THR A CA 1
ATOM 1723 C C . THR A 1 223 ? 5.241 6.179 -29.843 1.00 63.06 223 THR A C 1
ATOM 1725 O O . THR A 1 223 ? 6.257 6.658 -30.360 1.00 63.06 223 THR A O 1
ATOM 1728 N N . VAL A 1 224 ? 5.266 5.165 -28.979 1.00 57.03 224 VAL A N 1
ATOM 1729 C CA . VAL A 1 224 ? 6.496 4.486 -28.575 1.00 57.03 224 VAL A CA 1
ATOM 1730 C C . VAL A 1 224 ? 7.128 3.779 -29.787 1.00 57.03 224 VAL A C 1
ATOM 1732 O O . VAL A 1 224 ? 6.447 3.030 -30.477 1.00 57.03 224 VAL A O 1
ATOM 1735 N N . GLY A 1 225 ? 8.409 4.029 -30.094 1.00 57.66 225 GLY A N 1
ATOM 1736 C CA . GLY A 1 225 ? 9.140 3.298 -31.149 1.00 57.66 225 GLY A CA 1
ATOM 1737 C C . GLY A 1 225 ? 9.041 3.840 -32.586 1.00 57.66 225 GLY A C 1
ATOM 1738 O O . GLY A 1 225 ? 9.447 3.156 -33.525 1.00 57.66 225 GLY A O 1
ATOM 1739 N N . ARG A 1 226 ? 8.567 5.077 -32.808 1.00 64.00 226 ARG A N 1
ATOM 1740 C CA . ARG A 1 226 ? 8.709 5.724 -34.131 1.00 64.00 226 ARG A CA 1
ATOM 1741 C C . ARG A 1 226 ? 10.187 5.806 -34.530 1.00 64.00 226 ARG A C 1
ATOM 1743 O O . ARG A 1 226 ? 11.020 6.238 -33.735 1.00 64.00 226 ARG A O 1
ATOM 1750 N N . ALA A 1 227 ? 10.488 5.522 -35.802 1.00 62.22 227 ALA A N 1
ATOM 1751 C CA . ALA A 1 227 ? 11.842 5.527 -36.380 1.00 62.22 227 ALA A CA 1
ATOM 1752 C C . ALA A 1 227 ? 12.627 6.853 -36.210 1.00 62.22 227 ALA A C 1
ATOM 1754 O O . ALA A 1 227 ? 13.809 6.923 -36.534 1.00 62.22 227 ALA A O 1
ATOM 1755 N N . ARG A 1 228 ? 11.987 7.916 -35.701 1.00 62.56 228 ARG A N 1
ATOM 1756 C CA . ARG A 1 228 ? 12.567 9.245 -35.460 1.00 62.56 228 ARG A CA 1
ATOM 1757 C C . ARG A 1 228 ? 12.131 9.872 -34.129 1.00 62.56 228 ARG A C 1
ATOM 1759 O O . ARG A 1 228 ? 11.955 11.087 -34.071 1.00 62.56 228 ARG A O 1
ATOM 1766 N N . ALA A 1 229 ? 11.938 9.075 -33.075 1.00 65.81 229 ALA A N 1
ATOM 1767 C CA . ALA A 1 229 ? 11.759 9.639 -31.734 1.00 65.81 229 ALA A CA 1
ATOM 1768 C C . ALA A 1 229 ? 12.932 10.585 -31.409 1.00 65.81 229 ALA A C 1
ATOM 1770 O O . ALA A 1 229 ? 14.102 10.204 -31.560 1.00 65.81 229 ALA A O 1
ATOM 1771 N N . ARG A 1 230 ? 12.624 11.824 -31.017 1.00 69.56 230 ARG A N 1
ATOM 1772 C CA . ARG A 1 230 ? 13.616 12.858 -30.693 1.00 69.56 230 ARG A CA 1
ATOM 1773 C C . ARG A 1 230 ? 14.462 12.391 -29.508 1.00 69.56 230 ARG A C 1
ATOM 1775 O O . ARG A 1 230 ? 13.983 11.653 -28.650 1.00 69.56 230 ARG A O 1
ATOM 1782 N N . ALA A 1 231 ? 15.707 12.860 -29.417 1.00 69.50 231 ALA A N 1
ATOM 1783 C CA . ALA A 1 231 ? 16.592 12.525 -28.296 1.00 69.50 231 ALA A CA 1
ATOM 1784 C C . ALA A 1 231 ? 15.939 12.818 -26.930 1.00 69.50 231 ALA A C 1
ATOM 1786 O O . ALA A 1 231 ? 16.026 12.007 -26.015 1.00 69.50 231 ALA A O 1
ATOM 1787 N N . GLN A 1 232 ? 15.196 13.926 -26.840 1.00 66.31 232 GLN A N 1
ATOM 1788 C CA . GLN A 1 232 ? 14.443 14.305 -25.648 1.00 66.31 232 GLN A CA 1
ATOM 1789 C C . GLN A 1 232 ? 13.318 13.310 -25.316 1.00 66.31 232 GLN A C 1
ATOM 1791 O O . GLN A 1 232 ? 13.163 12.955 -24.157 1.00 66.31 232 GLN A O 1
ATOM 1796 N N . GLU A 1 233 ? 12.582 12.799 -26.310 1.00 68.19 233 GLU A N 1
ATOM 1797 C CA . GLU A 1 233 ? 11.535 11.786 -26.094 1.00 68.19 233 GLU A CA 1
ATOM 1798 C C . GLU A 1 233 ? 12.145 10.477 -25.591 1.00 68.19 233 GLU A C 1
ATOM 1800 O O . GLU A 1 233 ? 11.642 9.899 -24.631 1.00 68.19 233 GLU A O 1
ATOM 1805 N N . LYS A 1 234 ? 13.269 10.050 -26.185 1.00 68.81 234 LYS A N 1
ATOM 1806 C CA . LYS A 1 234 ? 14.029 8.871 -25.741 1.00 68.81 234 LYS A CA 1
ATOM 1807 C C . LYS A 1 234 ? 14.509 9.018 -24.299 1.00 68.81 234 LYS A C 1
ATOM 1809 O O . LYS A 1 234 ? 14.320 8.115 -23.495 1.00 68.81 234 LYS A O 1
ATOM 1814 N N . GLN A 1 235 ? 15.072 10.171 -23.952 1.00 68.56 235 GLN A N 1
ATOM 1815 C CA . GLN A 1 235 ? 15.546 10.441 -22.598 1.00 68.56 235 GLN A CA 1
ATOM 1816 C C . GLN A 1 235 ? 14.406 10.487 -21.574 1.00 68.56 235 GLN A C 1
ATOM 1818 O O . GLN A 1 235 ? 14.577 10.020 -20.453 1.00 68.56 235 GLN A O 1
ATOM 1823 N N . PHE A 1 236 ? 13.251 11.045 -21.937 1.00 65.75 236 PHE A N 1
ATOM 1824 C CA . PHE A 1 236 ? 12.151 11.232 -20.992 1.00 65.75 236 PHE A CA 1
ATOM 1825 C C . PHE A 1 236 ? 11.329 9.958 -20.775 1.00 65.75 236 PHE A C 1
ATOM 1827 O O . PHE A 1 236 ? 10.950 9.659 -19.647 1.00 65.75 236 PHE A O 1
ATOM 1834 N N . PHE A 1 237 ? 11.066 9.198 -21.841 1.00 69.12 237 PHE A N 1
ATOM 1835 C CA . PHE A 1 237 ? 10.126 8.071 -21.804 1.00 69.12 237 PHE A CA 1
ATOM 1836 C C . PHE A 1 237 ? 10.784 6.695 -21.937 1.00 69.12 237 PHE A C 1
ATOM 1838 O O . PHE A 1 237 ? 10.125 5.687 -21.701 1.00 69.12 237 PHE A O 1
ATOM 1845 N N . TYR A 1 238 ? 12.070 6.635 -22.296 1.00 66.25 238 TYR A N 1
ATOM 1846 C CA . TYR A 1 238 ? 12.771 5.383 -22.607 1.00 66.25 238 TYR A CA 1
ATOM 1847 C C . TYR A 1 238 ? 14.110 5.248 -21.879 1.00 66.25 238 TYR A C 1
ATOM 1849 O O . TYR A 1 238 ? 14.885 4.348 -22.187 1.00 66.25 238 TYR A O 1
ATOM 1857 N N . ALA A 1 239 ? 14.401 6.121 -20.909 1.00 78.06 239 ALA A N 1
ATOM 1858 C CA . ALA A 1 239 ? 15.575 5.993 -20.049 1.00 78.06 239 ALA A CA 1
ATOM 1859 C C . ALA A 1 239 ? 15.351 4.927 -18.963 1.00 78.06 239 ALA A C 1
ATOM 1861 O O . ALA A 1 239 ? 15.429 5.211 -17.766 1.00 78.06 239 ALA A O 1
ATOM 1862 N N . PHE A 1 240 ? 15.048 3.707 -19.399 1.00 80.12 240 PHE A N 1
ATOM 1863 C CA . PHE A 1 240 ? 14.950 2.524 -18.562 1.00 80.12 240 PHE A CA 1
ATOM 1864 C C . PHE A 1 240 ? 15.797 1.391 -19.142 1.00 80.12 240 PHE A C 1
ATOM 1866 O O . PHE A 1 240 ? 16.061 1.340 -20.343 1.00 80.12 240 PHE A O 1
ATOM 1873 N N . THR A 1 241 ? 16.213 0.474 -18.283 1.00 86.06 241 THR A N 1
ATOM 1874 C CA . THR A 1 241 ? 16.876 -0.772 -18.658 1.00 86.06 241 THR A CA 1
ATOM 1875 C C . THR A 1 241 ? 15.966 -1.947 -18.331 1.00 86.06 241 THR A C 1
ATOM 1877 O O . THR A 1 241 ? 15.063 -1.851 -17.496 1.00 86.06 241 THR A O 1
ATOM 1880 N N . THR A 1 242 ? 16.187 -3.068 -19.009 1.00 82.25 242 THR A N 1
ATOM 1881 C CA . THR A 1 242 ? 15.594 -4.350 -18.619 1.00 82.25 242 THR A CA 1
ATOM 1882 C C . THR A 1 242 ? 16.736 -5.310 -18.293 1.00 82.25 242 THR A C 1
ATOM 1884 O O . THR A 1 242 ? 17.765 -5.238 -18.966 1.00 82.25 242 THR A O 1
ATOM 1887 N N . PRO A 1 243 ? 16.589 -6.241 -17.338 1.00 66.88 243 PRO A N 1
ATOM 1888 C CA . PRO A 1 243 ? 17.650 -7.206 -17.024 1.00 66.88 243 PRO A CA 1
ATOM 1889 C C . PRO A 1 243 ? 18.094 -8.054 -18.231 1.00 66.88 243 PRO A C 1
ATOM 1891 O O . PRO A 1 243 ? 19.208 -8.560 -18.271 1.00 66.88 243 PRO A O 1
ATOM 1894 N N . LEU A 1 244 ? 17.239 -8.188 -19.252 1.00 58.84 244 LEU A N 1
ATOM 1895 C CA . LEU A 1 244 ? 17.546 -8.904 -20.494 1.00 58.84 244 LEU A CA 1
ATOM 1896 C C . LEU A 1 244 ? 18.505 -8.137 -21.424 1.00 58.84 244 LEU A C 1
ATOM 1898 O O . LEU A 1 244 ? 19.083 -8.745 -22.321 1.00 58.84 244 LEU A O 1
ATOM 1902 N N . THR A 1 245 ? 18.684 -6.824 -21.240 1.00 51.72 245 THR A N 1
ATOM 1903 C CA . THR A 1 245 ? 19.540 -5.987 -22.102 1.00 51.72 245 THR A CA 1
ATOM 1904 C C . THR A 1 245 ? 20.991 -5.886 -21.624 1.00 51.72 245 THR A C 1
ATOM 1906 O O . THR A 1 245 ? 21.834 -5.448 -22.401 1.00 51.72 245 THR A O 1
ATOM 1909 N N . GLU A 1 246 ? 21.315 -6.317 -20.399 1.00 47.12 246 GLU A N 1
ATOM 1910 C CA . GLU A 1 246 ? 22.690 -6.269 -19.864 1.00 47.12 246 GLU A CA 1
ATOM 1911 C C . GLU A 1 246 ? 23.628 -7.340 -20.456 1.00 47.12 246 GLU A C 1
ATOM 1913 O O . GLU A 1 246 ? 24.839 -7.214 -20.335 1.00 47.12 246 GLU A O 1
ATOM 1918 N N . ASN A 1 247 ? 23.100 -8.343 -21.171 1.00 37.25 247 ASN A N 1
ATOM 1919 C CA . ASN A 1 247 ? 23.893 -9.410 -21.804 1.00 37.25 247 ASN A CA 1
ATOM 1920 C C . ASN A 1 247 ? 24.199 -9.177 -23.301 1.00 37.25 247 ASN A C 1
ATOM 1922 O O . ASN A 1 247 ? 24.562 -10.119 -24.004 1.00 37.25 247 ASN A O 1
ATOM 1926 N N . LEU A 1 248 ? 24.013 -7.957 -23.819 1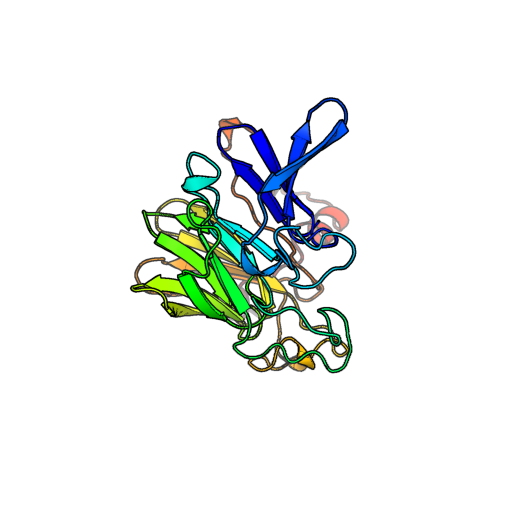.00 35.41 248 LEU A N 1
ATOM 1927 C CA . LEU A 1 248 ? 24.218 -7.625 -25.241 1.00 35.41 248 LEU A CA 1
ATOM 1928 C C . LEU A 1 248 ? 25.209 -6.471 -25.483 1.00 35.41 248 LEU A C 1
ATOM 1930 O O . LEU A 1 248 ? 25.162 -5.845 -26.542 1.00 35.41 248 LEU A O 1
ATOM 1934 N N . ILE A 1 249 ? 26.108 -6.198 -24.533 1.00 32.69 249 ILE A N 1
ATOM 1935 C CA . ILE A 1 249 ? 27.224 -5.254 -24.715 1.00 32.69 249 ILE A CA 1
ATOM 1936 C C . ILE A 1 249 ? 28.548 -6.001 -24.604 1.00 32.69 249 ILE A C 1
ATOM 1938 O O . ILE A 1 249 ? 28.706 -6.756 -23.620 1.00 32.69 249 ILE A O 1
#

Secondary structure (DSSP, 8-state):
---EEEETTEEEEEEGGGTEEEEE-TTS-EEEEE--GGGEETTEE--SS-SS-EEEEE--SSSTT-EEEES-S---SS-TTSTT---TTTEEEEETTT-SEEEEEESSEEEEEEETTEEEEEEGGGTEEEEEETTEEEEEEE-SSEEEEEEEETTEEEEEEEPPPGGGGGG-TTS-GGG---EEEEEETTT--EEEEEE-TT-----------TTT---SSS-TT-TT--HHHHHHH---B-GGGTT--

pLDDT: mean 91.51, std 11.77, range [32.69, 98.75]

Mean predicted aligned error: 5.37 Å

Solvent-accessible surface area (backbone atoms only — not comparable to full-atom values): 13114 Å² total; per-residue (Å²): 109,64,37,76,42,60,37,66,85,41,47,32,32,28,37,20,54,40,41,23,36,23,40,52,44,97,87,71,50,75,44,80,77,45,59,50,54,68,43,46,55,98,90,42,73,56,44,91,46,39,39,30,36,42,31,18,55,16,49,27,73,35,66,52,65,15,33,37,23,13,38,31,75,61,77,54,94,66,20,69,89,41,93,85,38,82,36,79,45,41,2,31,32,30,35,40,61,80,22,42,77,54,29,56,59,28,19,50,27,23,38,24,33,58,55,96,94,34,47,33,32,17,28,15,13,49,9,19,43,24,39,51,55,98,51,33,65,46,74,52,33,77,50,65,17,36,26,23,13,44,34,72,62,87,68,32,35,40,39,22,18,8,38,48,53,78,94,49,45,83,57,26,80,59,52,61,53,93,67,29,36,17,32,41,32,38,23,35,63,91,75,28,47,73,77,47,48,44,33,23,90,86,48,49,77,46,74,69,47,79,83,78,59,70,91,80,42,92,70,62,104,60,75,85,84,50,99,74,67,48,72,66,54,43,58,74,77,56,58,54,49,41,84,81,60,74,83,78,121

Foldseek 3Di:
DQEWDQALNWIWDPPQQQQAIWTADPVGDIGGPGHAPLQQDPNRGDGRGRFWRWHYKAHDNHQQQIKTKTQASHGDPQGPVRPPDQRAFHIFMAGSNVSDTLATGAQRWHDWHDDPNWIWIQSQLQQFIWIDDRRYTHGQEHDQARWAAWDDDVQKIKIWHFQDDPSRNSSNVNHDNVRGWTKIFIAGNVRRDTPWIWTQPPGGDDRYDDDDDCVVDVPDPDDPPDPCQDPVNCVPPVNTDIPVCVPPD

Radius of gyration: 18.94 Å; Cα contacts (8 Å, |Δi|>4): 633; chains: 1; bounding box: 46×38×62 Å